Protein AF-A0AAW1K0X3-F1 (afdb_monomer_lite)

Structure (mmCIF, N/CA/C/O backbone):
data_AF-A0AAW1K0X3-F1
#
_entry.id   AF-A0AAW1K0X3-F1
#
loop_
_atom_site.group_PDB
_atom_site.id
_atom_site.type_symbol
_atom_site.label_atom_id
_atom_site.label_alt_id
_atom_site.label_comp_id
_atom_site.label_asym_id
_atom_site.label_entity_id
_atom_site.label_seq_id
_atom_site.pdbx_PDB_ins_code
_atom_site.Cartn_x
_atom_site.Cartn_y
_atom_site.Cartn_z
_atom_site.occupancy
_atom_site.B_iso_or_equiv
_atom_site.auth_seq_id
_atom_site.auth_comp_id
_atom_site.auth_asym_id
_atom_site.auth_atom_id
_atom_site.pdbx_PDB_model_num
ATOM 1 N N . MET A 1 1 ? 3.188 -10.071 -61.411 1.00 35.44 1 MET A N 1
ATOM 2 C CA . MET A 1 1 ? 4.404 -10.843 -61.762 1.00 35.44 1 MET A CA 1
ATOM 3 C C . MET A 1 1 ? 5.570 -9.869 -61.702 1.00 35.44 1 MET A C 1
ATOM 5 O O . MET A 1 1 ? 5.370 -8.761 -62.177 1.00 35.44 1 MET A O 1
ATOM 9 N N . PHE A 1 2 ? 6.711 -10.249 -61.110 1.00 28.58 2 PHE A N 1
ATOM 10 C CA . PHE A 1 2 ? 7.807 -9.347 -60.688 1.00 28.58 2 PHE A CA 1
ATOM 11 C C . PHE A 1 2 ? 7.388 -8.318 -59.604 1.00 28.58 2 PHE A C 1
ATOM 13 O O . PHE A 1 2 ? 6.292 -7.776 -59.648 1.00 28.58 2 PHE A O 1
ATOM 20 N N . GLY A 1 3 ? 8.184 -8.040 -58.568 1.00 28.22 3 GLY A N 1
ATOM 21 C CA . GLY A 1 3 ? 9.374 -8.759 -58.099 1.00 28.22 3 GLY A CA 1
ATOM 22 C C . GLY A 1 3 ? 9.701 -8.383 -56.647 1.00 28.22 3 GLY A C 1
ATOM 23 O O . GLY A 1 3 ? 9.795 -7.205 -56.322 1.00 28.22 3 GLY A O 1
ATOM 24 N N . LEU A 1 4 ? 9.865 -9.376 -55.764 1.00 31.38 4 LEU A N 1
ATOM 25 C CA . LEU A 1 4 ? 10.227 -9.140 -54.362 1.00 31.38 4 LEU A CA 1
ATOM 26 C C . LEU A 1 4 ? 11.707 -8.752 -54.247 1.00 31.38 4 LEU A C 1
ATOM 28 O O . LEU A 1 4 ? 12.590 -9.545 -54.583 1.00 31.38 4 LEU A O 1
ATOM 32 N N . SER A 1 5 ? 11.975 -7.552 -53.728 1.00 31.02 5 SER A N 1
ATOM 33 C CA . SER A 1 5 ? 13.331 -7.125 -53.381 1.00 31.02 5 SER A CA 1
ATOM 34 C C . SER A 1 5 ? 13.858 -7.968 -52.218 1.00 31.02 5 SER A C 1
ATOM 36 O O . SER A 1 5 ? 13.339 -7.903 -51.103 1.00 31.02 5 SER A O 1
ATOM 38 N N . LYS A 1 6 ? 14.887 -8.783 -52.473 1.00 33.25 6 LYS A N 1
ATOM 39 C CA . LYS A 1 6 ? 15.580 -9.542 -51.426 1.00 33.25 6 LYS A CA 1
ATOM 40 C C . LYS A 1 6 ? 16.454 -8.584 -50.618 1.00 33.25 6 LYS A C 1
ATOM 42 O O . LYS A 1 6 ? 17.531 -8.202 -51.077 1.00 33.25 6 LYS A O 1
ATOM 47 N N . SER A 1 7 ? 16.017 -8.228 -49.411 1.00 34.00 7 SER A N 1
ATOM 48 C CA . SER A 1 7 ? 16.880 -7.548 -48.444 1.00 34.00 7 SER A CA 1
ATOM 49 C C . SER A 1 7 ? 18.132 -8.395 -48.168 1.00 34.00 7 SER A C 1
ATOM 51 O O . SER A 1 7 ? 18.098 -9.630 -48.163 1.00 34.00 7 SER A O 1
ATOM 53 N N . ARG A 1 8 ? 19.283 -7.734 -48.006 1.00 32.19 8 ARG A N 1
ATOM 54 C CA . ARG A 1 8 ? 20.562 -8.424 -47.793 1.00 32.19 8 ARG A CA 1
ATOM 55 C C . ARG A 1 8 ? 20.577 -9.078 -46.412 1.00 32.19 8 ARG A C 1
ATOM 57 O O . ARG A 1 8 ? 20.601 -8.384 -45.402 1.00 32.19 8 ARG A O 1
ATOM 64 N N . PHE A 1 9 ? 20.647 -10.407 -46.386 1.00 33.25 9 PHE A N 1
ATOM 65 C CA . PHE A 1 9 ? 20.968 -11.166 -45.179 1.00 33.25 9 PHE A CA 1
ATOM 66 C C . PHE A 1 9 ? 22.309 -10.696 -44.601 1.00 33.25 9 PHE A C 1
ATOM 68 O O . PHE A 1 9 ? 23.348 -10.837 -45.252 1.00 33.25 9 PHE A O 1
ATOM 75 N N . LEU A 1 10 ? 22.301 -10.223 -43.354 1.00 38.09 10 LEU A N 1
ATOM 76 C CA . LEU A 1 10 ? 23.507 -10.088 -42.538 1.00 38.09 10 LEU A CA 1
ATOM 77 C C . LEU A 1 10 ? 23.978 -11.486 -42.113 1.00 38.09 10 LEU A C 1
ATOM 79 O O . LEU A 1 10 ? 23.708 -11.946 -41.008 1.00 38.09 10 LEU A O 1
ATOM 83 N N . LYS A 1 11 ? 24.670 -12.188 -43.019 1.00 35.84 11 LYS A N 1
ATOM 84 C CA . LYS A 1 11 ? 25.322 -13.469 -42.717 1.00 35.84 11 LYS A CA 1
ATOM 85 C C . LYS A 1 11 ? 26.529 -13.257 -41.799 1.00 35.84 11 LYS A C 1
ATOM 87 O O . LYS A 1 11 ? 27.657 -13.193 -42.269 1.00 35.84 11 LYS A O 1
ATOM 92 N N . ASN A 1 12 ? 26.269 -13.225 -40.498 1.00 35.03 12 ASN A N 1
ATOM 93 C CA . ASN A 1 12 ? 27.216 -13.584 -39.444 1.00 35.03 12 ASN A CA 1
ATOM 94 C C . ASN A 1 12 ? 26.464 -14.449 -38.422 1.00 35.03 12 ASN A C 1
ATOM 96 O O . ASN A 1 12 ? 26.115 -13.999 -37.334 1.00 35.03 12 ASN A O 1
ATOM 100 N N . ASN A 1 13 ? 26.165 -15.695 -38.810 1.00 36.53 13 ASN A N 1
ATOM 101 C CA . ASN A 1 13 ? 25.468 -16.666 -37.963 1.00 36.53 13 ASN A CA 1
ATOM 102 C C . ASN A 1 13 ? 26.389 -17.164 -36.838 1.00 36.53 13 ASN A C 1
ATOM 104 O O . ASN A 1 13 ? 26.886 -18.290 -36.889 1.00 36.53 13 ASN A O 1
ATOM 108 N N . ILE A 1 14 ? 26.586 -16.352 -35.801 1.00 37.97 14 ILE A N 1
ATOM 109 C CA . ILE A 1 14 ? 27.076 -16.849 -34.515 1.00 37.97 14 ILE A CA 1
ATOM 110 C C . ILE A 1 14 ? 25.867 -17.410 -33.756 1.00 37.97 14 ILE A C 1
ATOM 112 O O . ILE A 1 14 ? 25.343 -16.776 -32.845 1.00 37.97 14 ILE A O 1
ATOM 116 N N . ASN A 1 15 ? 25.407 -18.605 -34.148 1.00 37.38 15 ASN A N 1
ATOM 117 C CA . ASN A 1 15 ? 24.424 -19.369 -33.372 1.00 37.38 15 ASN A CA 1
ATOM 118 C C . ASN A 1 15 ? 25.097 -19.901 -32.094 1.00 37.38 15 ASN A C 1
ATOM 120 O O . ASN A 1 15 ? 25.396 -21.091 -31.965 1.00 37.38 15 ASN A O 1
ATOM 124 N N . ILE A 1 16 ? 25.343 -19.003 -31.138 1.00 51.12 16 ILE A N 1
ATOM 125 C CA . ILE A 1 16 ? 25.538 -19.390 -29.743 1.00 51.12 16 ILE A CA 1
ATOM 126 C C . ILE A 1 16 ? 24.223 -20.027 -29.303 1.00 51.12 16 ILE A C 1
ATOM 128 O O . ILE A 1 16 ? 23.151 -19.490 -29.567 1.00 51.12 16 ILE A O 1
ATOM 132 N N . ARG A 1 17 ? 24.307 -21.200 -28.675 1.00 59.56 17 ARG A N 1
ATOM 133 C CA . ARG A 1 17 ? 23.225 -22.199 -28.604 1.00 59.56 17 ARG A CA 1
ATOM 134 C C . ARG A 1 17 ? 21.927 -21.752 -27.898 1.00 59.56 17 ARG A C 1
ATOM 136 O O . ARG A 1 17 ? 20.993 -22.543 -27.873 1.00 59.56 17 ARG A O 1
ATOM 143 N N . TYR A 1 18 ? 21.891 -20.536 -27.341 1.00 72.94 18 TYR A N 1
ATOM 144 C CA . TYR A 1 18 ? 20.777 -19.954 -26.580 1.00 72.94 18 TYR A CA 1
ATOM 145 C C . TYR A 1 18 ? 20.591 -18.428 -26.789 1.00 72.94 18 TYR A C 1
ATOM 147 O O . TYR A 1 18 ? 20.010 -17.765 -25.926 1.00 72.94 18 TYR A O 1
ATOM 155 N N . LEU A 1 19 ? 21.131 -17.841 -27.868 1.00 84.69 19 LEU A N 1
ATOM 156 C CA . LEU A 1 19 ? 21.058 -16.396 -28.145 1.00 84.69 19 LEU A CA 1
ATOM 157 C C . LEU A 1 19 ? 20.680 -16.130 -29.610 1.00 84.69 19 LEU A C 1
ATOM 159 O O . LEU A 1 19 ? 21.453 -16.441 -30.516 1.00 84.69 19 LEU A O 1
ATOM 163 N N . SER A 1 20 ? 19.537 -15.474 -29.826 1.00 88.75 20 SER A N 1
ATOM 164 C CA . SER A 1 20 ? 19.063 -15.049 -31.153 1.00 88.75 20 SER A CA 1
ATOM 165 C C . SER A 1 20 ? 18.919 -13.526 -31.233 1.00 88.75 20 SER A C 1
ATOM 167 O O . SER A 1 20 ? 18.328 -12.900 -30.354 1.00 88.75 20 SER A O 1
ATOM 169 N N . LEU A 1 21 ? 19.446 -12.910 -32.297 1.00 91.25 21 LEU A N 1
ATOM 170 C CA . LEU A 1 21 ? 19.397 -11.459 -32.514 1.00 91.25 21 LEU A CA 1
ATOM 171 C C . LEU A 1 21 ? 18.326 -11.095 -33.549 1.00 91.25 21 LEU A C 1
ATOM 173 O O . LEU A 1 21 ? 18.363 -11.574 -34.683 1.00 91.25 21 LEU A O 1
ATOM 177 N N . TYR A 1 22 ? 17.406 -10.206 -33.175 1.00 92.00 22 TYR A N 1
ATOM 178 C CA . TYR A 1 22 ? 16.359 -9.672 -34.048 1.00 92.00 22 TYR A CA 1
ATOM 179 C C . TYR A 1 22 ? 16.573 -8.177 -34.296 1.00 92.00 22 TYR A C 1
ATOM 181 O O . TYR A 1 22 ? 17.595 -7.600 -33.924 1.00 92.00 22 TYR A O 1
ATOM 189 N N . GLU A 1 23 ? 15.610 -7.531 -34.950 1.00 90.75 23 GLU A N 1
ATOM 190 C CA . GLU A 1 23 ? 15.761 -6.149 -35.388 1.00 90.75 23 GLU A CA 1
ATOM 191 C C . GLU A 1 23 ? 15.894 -5.138 -34.229 1.00 90.75 23 GLU A C 1
ATOM 193 O O . GLU A 1 23 ? 16.796 -4.307 -34.252 1.00 90.75 23 GLU A O 1
ATOM 198 N N . ASN A 1 24 ? 15.024 -5.220 -33.215 1.00 90.50 24 ASN A N 1
ATOM 199 C CA . ASN A 1 24 ? 14.952 -4.252 -32.103 1.00 90.50 24 ASN A CA 1
ATOM 200 C C . ASN A 1 24 ? 15.025 -4.923 -30.709 1.00 90.50 24 ASN A C 1
ATOM 202 O O . ASN A 1 24 ? 14.713 -4.303 -29.686 1.00 90.50 24 ASN A O 1
ATOM 206 N N . TYR A 1 25 ? 15.372 -6.213 -30.665 1.00 93.25 25 TYR A N 1
ATOM 207 C CA . TYR A 1 25 ? 15.494 -7.027 -29.454 1.00 93.25 25 TYR A CA 1
ATOM 208 C C . TYR A 1 25 ? 16.384 -8.253 -29.698 1.00 93.25 25 TYR A C 1
ATOM 210 O O . TYR A 1 25 ? 16.570 -8.665 -30.842 1.00 93.25 25 TYR A O 1
ATOM 218 N N . LEU A 1 26 ? 16.870 -8.867 -28.620 1.00 92.44 26 LEU A N 1
ATOM 219 C CA . LEU A 1 26 ? 17.415 -10.228 -28.622 1.00 92.44 26 LEU A CA 1
ATOM 220 C C . LEU A 1 26 ? 16.504 -11.182 -27.845 1.00 92.44 26 LEU A C 1
ATOM 222 O O . LEU A 1 26 ? 15.765 -10.759 -26.952 1.00 92.44 26 LEU A O 1
ATOM 226 N N . GLU A 1 27 ? 16.569 -12.465 -28.178 1.00 90.12 27 GLU A N 1
ATOM 227 C CA . GLU A 1 27 ? 16.056 -13.559 -27.356 1.00 90.12 27 GLU A CA 1
ATOM 228 C C . GLU A 1 27 ? 17.228 -14.245 -26.649 1.00 90.12 27 GLU A C 1
ATOM 230 O O . GLU A 1 27 ? 18.183 -14.665 -27.302 1.00 90.12 27 GLU A O 1
ATOM 235 N N . LEU A 1 28 ? 17.138 -14.372 -25.322 1.00 85.62 28 LEU A N 1
ATOM 236 C CA . LEU A 1 28 ? 17.866 -15.400 -24.580 1.00 85.62 28 LEU A CA 1
ATOM 237 C C . LEU A 1 28 ? 16.939 -16.599 -24.420 1.00 85.62 28 LEU A C 1
ATOM 239 O O . LEU A 1 28 ? 15.927 -16.519 -23.712 1.00 85.62 28 LEU A O 1
ATOM 243 N N . ASP A 1 29 ? 17.294 -17.715 -25.038 1.00 72.50 29 ASP A N 1
ATOM 244 C CA . ASP A 1 29 ? 16.555 -18.958 -24.877 1.00 72.50 29 ASP A CA 1
ATOM 245 C C . ASP A 1 29 ? 16.660 -19.473 -23.439 1.00 72.50 29 ASP A C 1
ATOM 247 O O . ASP A 1 29 ? 17.569 -19.133 -22.665 1.00 72.50 29 ASP A O 1
ATOM 251 N N . LYS A 1 30 ? 15.696 -20.315 -23.075 1.00 61.16 30 LYS A N 1
ATOM 252 C CA . LYS A 1 30 ? 15.765 -21.162 -21.886 1.00 61.16 30 LYS A CA 1
ATOM 253 C C . LYS A 1 30 ? 16.156 -22.583 -22.294 1.00 61.16 30 LYS A C 1
ATOM 255 O O . LYS A 1 30 ? 16.124 -22.943 -23.466 1.00 61.16 30 LYS A O 1
ATOM 260 N N . VAL A 1 31 ? 16.496 -23.388 -21.289 1.00 56.66 31 VAL A N 1
ATOM 261 C CA . VAL A 1 31 ? 16.570 -24.851 -21.410 1.00 56.66 31 VAL A CA 1
ATOM 262 C C . VAL A 1 31 ? 15.254 -25.381 -22.007 1.00 56.66 31 VAL A C 1
ATOM 264 O O . VAL A 1 31 ? 14.202 -24.764 -21.818 1.00 56.66 31 VAL A O 1
ATOM 267 N N . GLU A 1 32 ? 15.335 -26.490 -22.747 1.00 49.41 32 GLU A N 1
ATOM 268 C CA . GLU A 1 32 ? 14.252 -27.053 -23.565 1.00 49.41 32 GLU A CA 1
ATOM 269 C C . GLU A 1 32 ? 12.874 -27.037 -22.875 1.00 49.41 32 GLU A C 1
ATOM 271 O O . GLU A 1 32 ? 12.722 -27.449 -21.725 1.00 49.41 32 GLU A O 1
ATOM 276 N N . GLY A 1 33 ? 11.853 -26.570 -23.603 1.00 50.44 33 GLY A N 1
ATOM 277 C CA . GLY A 1 33 ? 10.453 -26.574 -23.159 1.00 50.44 33 GLY A CA 1
ATOM 278 C C . GLY A 1 33 ? 9.927 -25.277 -22.526 1.00 50.44 33 GLY A C 1
ATOM 279 O O . GLY A 1 33 ? 8.746 -25.224 -22.189 1.00 50.44 33 GLY A O 1
ATOM 280 N N . ALA A 1 34 ? 10.736 -24.220 -22.386 1.00 57.75 34 ALA A N 1
ATOM 281 C CA . ALA A 1 34 ? 10.298 -22.941 -21.809 1.00 57.75 34 ALA A CA 1
ATOM 282 C C . ALA A 1 34 ? 10.391 -21.749 -22.785 1.00 57.75 34 ALA A C 1
ATOM 284 O O . ALA A 1 34 ? 11.267 -21.689 -23.643 1.00 57.75 34 ALA A O 1
ATOM 285 N N . ILE A 1 35 ? 9.489 -20.771 -22.623 1.00 61.22 35 ILE A N 1
ATOM 286 C CA . ILE A 1 35 ? 9.366 -19.590 -23.499 1.00 61.22 35 ILE A CA 1
ATOM 287 C C . ILE A 1 35 ? 10.663 -18.740 -23.468 1.00 61.22 35 ILE A C 1
ATOM 289 O O . ILE A 1 35 ? 11.098 -18.381 -22.364 1.00 61.22 35 ILE A O 1
ATOM 293 N N . PRO A 1 36 ? 11.249 -18.374 -24.632 1.00 69.31 36 PRO A N 1
ATOM 294 C CA . PRO A 1 36 ? 12.422 -17.499 -24.719 1.00 69.31 36 PRO A CA 1
ATOM 295 C C . PRO A 1 36 ? 12.206 -16.108 -24.111 1.00 69.31 36 PRO A C 1
ATOM 297 O O . PRO A 1 36 ? 11.115 -15.533 -24.163 1.00 69.31 36 PRO A O 1
ATOM 300 N N . GLY A 1 37 ? 13.267 -15.539 -23.541 1.00 82.44 37 GLY A N 1
ATOM 301 C CA . GLY A 1 37 ? 13.252 -14.207 -22.946 1.00 82.44 37 GLY A CA 1
ATOM 302 C C . GLY A 1 37 ? 13.590 -13.112 -23.957 1.00 8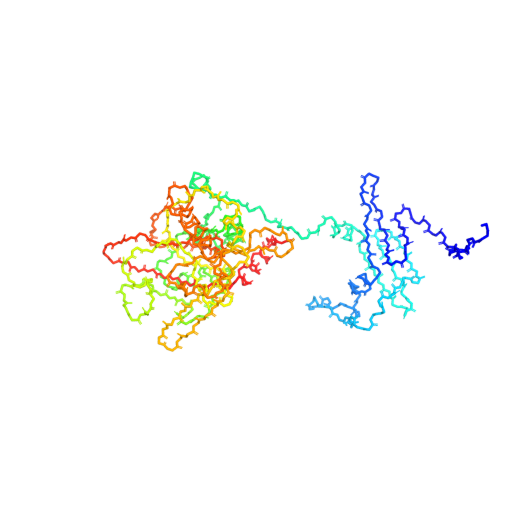2.44 37 GLY A C 1
ATOM 303 O O . GLY A 1 37 ? 14.736 -13.025 -24.381 1.00 82.44 37 GLY A O 1
ATOM 304 N N . LYS A 1 38 ? 12.621 -12.253 -24.302 1.00 88.75 38 LYS A N 1
ATOM 305 C CA . LYS A 1 38 ? 12.801 -11.094 -25.199 1.00 88.75 38 LYS A CA 1
ATOM 306 C C . LYS A 1 38 ? 13.296 -9.847 -24.466 1.00 88.75 38 LYS A C 1
ATOM 308 O O . LYS A 1 38 ? 12.584 -9.324 -23.613 1.00 88.75 38 LYS A O 1
ATOM 313 N N . PHE A 1 39 ? 14.450 -9.317 -24.866 1.00 91.25 39 PHE A N 1
ATOM 314 C CA . PHE A 1 39 ? 15.047 -8.101 -24.301 1.00 91.25 39 PHE A CA 1
ATOM 315 C C . PHE A 1 39 ? 15.277 -7.050 -25.388 1.00 91.25 39 PHE A C 1
ATOM 317 O O . PHE A 1 39 ? 16.049 -7.272 -26.321 1.00 91.25 39 PHE A O 1
ATOM 324 N N . HIS A 1 40 ? 14.636 -5.887 -25.263 1.00 93.75 40 HIS A N 1
ATOM 325 C CA . HIS A 1 40 ? 14.875 -4.760 -26.165 1.00 93.75 40 HIS A CA 1
ATOM 326 C C . HIS A 1 40 ? 16.298 -4.218 -26.017 1.00 93.75 40 HIS A C 1
ATOM 328 O O . HIS A 1 40 ? 16.788 -4.037 -24.901 1.00 93.75 40 HIS A O 1
ATOM 334 N N . TYR A 1 41 ? 16.940 -3.894 -27.141 1.00 96.38 41 TYR A N 1
ATOM 335 C CA . TYR A 1 41 ? 18.303 -3.355 -27.143 1.00 96.38 41 TYR A CA 1
ATOM 336 C C . TYR A 1 41 ? 18.408 -2.025 -26.388 1.00 96.38 41 TYR A C 1
ATOM 338 O O . TYR A 1 41 ? 19.320 -1.850 -25.584 1.00 96.38 41 TYR A O 1
ATOM 346 N N . PHE A 1 42 ? 17.432 -1.133 -26.572 1.00 95.56 42 PHE A N 1
ATOM 347 C CA . PHE A 1 42 ? 17.350 0.126 -25.834 1.00 95.56 42 PHE A CA 1
ATOM 348 C C . PHE A 1 42 ? 17.260 -0.101 -24.316 1.00 95.56 42 PHE A C 1
ATOM 350 O O . PHE A 1 42 ? 18.052 0.459 -23.564 1.00 95.56 42 PHE A O 1
ATOM 357 N N . TRP A 1 43 ? 16.366 -0.998 -23.872 1.00 94.25 43 TRP A N 1
ATOM 358 C CA . TRP A 1 43 ? 16.212 -1.352 -22.454 1.00 94.25 43 TRP A CA 1
ATOM 359 C C . TRP A 1 43 ? 17.512 -1.904 -21.858 1.00 94.25 43 TRP A C 1
ATOM 361 O O . TRP A 1 43 ? 17.906 -1.506 -20.766 1.00 94.25 43 TRP A O 1
ATOM 371 N N . LEU A 1 44 ? 18.222 -2.767 -22.595 1.00 95.00 44 LEU A N 1
ATOM 372 C CA . LEU A 1 44 ? 19.535 -3.265 -22.182 1.00 95.00 44 LEU A CA 1
ATOM 373 C C . LEU A 1 44 ? 20.547 -2.114 -22.044 1.00 95.00 44 LEU A C 1
ATOM 375 O O . LEU A 1 44 ? 21.181 -1.995 -20.992 1.00 95.00 44 LEU A O 1
ATOM 379 N N . ARG A 1 45 ? 20.700 -1.261 -23.070 1.00 95.88 45 ARG A N 1
ATOM 380 C CA . ARG A 1 45 ? 21.670 -0.145 -23.079 1.00 95.88 45 ARG A CA 1
ATOM 381 C C . ARG A 1 45 ? 21.432 0.855 -21.949 1.00 95.88 45 ARG A C 1
ATOM 383 O O . ARG A 1 45 ? 22.405 1.378 -21.400 1.00 95.88 45 ARG A O 1
ATOM 390 N N . ASP A 1 46 ? 20.168 1.108 -21.634 1.00 94.88 46 ASP A N 1
ATOM 391 C CA . ASP A 1 46 ? 19.725 1.911 -20.499 1.00 94.88 46 ASP A CA 1
ATOM 392 C C . ASP A 1 46 ? 20.091 1.220 -19.172 1.00 94.88 46 ASP A C 1
ATOM 394 O O . ASP A 1 46 ? 20.929 1.717 -18.418 1.00 94.88 46 ASP A O 1
ATOM 398 N N . HIS A 1 47 ? 19.600 -0.003 -18.942 1.00 93.62 47 HIS A N 1
ATOM 399 C CA . HIS A 1 47 ? 19.781 -0.758 -17.693 1.00 93.62 47 HIS A CA 1
ATOM 400 C C . HIS A 1 47 ? 21.206 -1.329 -17.476 1.00 93.62 47 HIS A C 1
ATOM 402 O O . HIS A 1 47 ? 21.406 -2.211 -16.631 1.00 93.62 47 HIS A O 1
ATOM 408 N N . CYS A 1 48 ? 22.209 -0.828 -18.206 1.00 94.69 48 CYS A N 1
ATOM 409 C CA . CYS A 1 48 ? 23.621 -1.184 -18.077 1.00 94.69 48 CYS A CA 1
ATOM 410 C C . CYS A 1 48 ? 24.160 -0.880 -16.666 1.00 94.69 48 CYS A C 1
ATOM 412 O O . CYS A 1 48 ? 24.076 0.246 -16.180 1.00 94.69 48 CYS A O 1
ATOM 414 N N . ARG A 1 49 ? 24.786 -1.874 -16.019 1.00 94.25 49 ARG A N 1
ATOM 415 C CA . ARG A 1 49 ? 25.331 -1.753 -14.650 1.00 94.25 49 ARG A CA 1
ATOM 416 C C . ARG A 1 49 ? 26.848 -1.551 -14.585 1.00 94.25 49 ARG A C 1
ATOM 418 O O . ARG A 1 49 ? 27.452 -1.771 -13.538 1.00 94.25 49 ARG A O 1
ATOM 425 N N . CYS A 1 50 ? 27.487 -1.118 -15.674 1.00 94.19 50 CYS A N 1
ATOM 426 C CA . CYS A 1 50 ? 28.898 -0.724 -15.623 1.00 94.19 50 CYS A CA 1
ATOM 427 C C . CYS A 1 50 ? 29.069 0.578 -14.799 1.00 94.19 50 CYS A C 1
ATOM 429 O O . CYS A 1 50 ? 28.135 1.382 -14.751 1.00 94.19 50 CYS A O 1
ATOM 431 N N . PRO A 1 51 ? 30.248 0.859 -14.204 1.00 94.12 51 PRO A N 1
ATOM 432 C CA . PRO A 1 51 ? 30.449 2.042 -13.351 1.00 94.12 51 PRO A CA 1
ATOM 433 C C . PRO A 1 51 ? 30.184 3.406 -14.018 1.00 94.12 51 PRO A C 1
ATOM 435 O O . PRO A 1 51 ? 30.014 4.404 -13.324 1.00 94.12 51 PRO A O 1
ATOM 438 N N . LYS A 1 52 ? 30.136 3.470 -15.359 1.00 93.50 52 LYS A N 1
ATOM 439 C CA . LYS A 1 52 ? 29.746 4.683 -16.100 1.00 93.50 52 LYS A CA 1
ATOM 440 C C . LYS A 1 52 ? 28.229 4.893 -16.165 1.00 93.50 52 LYS A C 1
ATOM 442 O O . LYS A 1 52 ? 27.797 6.034 -16.227 1.00 93.50 52 LYS A O 1
ATOM 447 N N . CYS A 1 53 ? 27.435 3.822 -16.167 1.00 94.50 53 CYS A N 1
ATOM 448 C CA . CYS A 1 53 ? 25.971 3.884 -16.266 1.00 94.50 53 CYS A CA 1
ATOM 449 C C . CYS A 1 53 ? 25.258 3.651 -14.930 1.00 94.50 53 CYS A C 1
ATOM 451 O O . CYS A 1 53 ? 24.080 3.980 -14.821 1.00 94.50 53 CYS A O 1
ATOM 453 N N . TYR A 1 54 ? 25.947 3.138 -13.908 1.00 95.38 54 TYR A N 1
ATOM 454 C CA . TYR A 1 54 ? 25.364 2.880 -12.594 1.00 95.38 54 TYR A CA 1
ATOM 455 C C . TYR A 1 54 ? 26.365 3.129 -11.461 1.00 95.38 54 TYR A C 1
ATOM 457 O O . TYR A 1 54 ? 27.465 2.569 -11.447 1.00 95.38 54 TYR A O 1
ATOM 465 N N . ASN A 1 55 ? 25.965 3.948 -10.490 1.00 93.50 55 ASN A N 1
ATOM 466 C CA . ASN A 1 55 ? 26.708 4.192 -9.264 1.00 93.50 55 ASN A CA 1
ATOM 467 C C . ASN A 1 55 ? 26.390 3.096 -8.238 1.00 93.50 55 ASN A C 1
ATOM 469 O O . ASN A 1 55 ? 25.361 3.135 -7.567 1.00 93.50 55 ASN A O 1
ATOM 473 N N . HIS A 1 56 ? 27.297 2.132 -8.081 1.00 92.75 56 HIS A N 1
ATOM 474 C CA . HIS A 1 56 ? 27.150 1.032 -7.118 1.00 92.75 56 HIS A CA 1
ATOM 475 C C . HIS A 1 56 ? 27.210 1.473 -5.644 1.00 92.75 56 HIS A C 1
ATOM 477 O O . HIS A 1 56 ? 26.770 0.721 -4.782 1.00 92.75 56 HIS A O 1
ATOM 483 N N . ALA A 1 57 ? 27.712 2.677 -5.337 1.00 92.62 57 ALA A N 1
ATOM 484 C CA . ALA A 1 57 ? 27.737 3.199 -3.967 1.00 92.62 57 ALA A CA 1
ATOM 485 C C . ALA A 1 57 ? 26.399 3.837 -3.551 1.00 92.62 57 ALA A C 1
ATOM 487 O O . ALA A 1 57 ? 26.002 3.717 -2.395 1.00 92.62 57 ALA A O 1
ATOM 488 N N . THR A 1 58 ? 25.682 4.484 -4.479 1.00 92.00 58 THR A N 1
ATOM 489 C CA . THR A 1 58 ? 24.361 5.097 -4.211 1.00 92.00 58 THR A CA 1
ATOM 490 C C . THR A 1 58 ? 23.179 4.290 -4.755 1.00 92.00 58 THR A C 1
ATOM 492 O O . THR A 1 58 ? 22.033 4.614 -4.461 1.00 92.00 58 THR A O 1
ATOM 495 N N . ASN A 1 59 ? 23.445 3.230 -5.523 1.00 91.50 59 ASN A N 1
ATOM 496 C CA . ASN A 1 59 ? 22.466 2.414 -6.248 1.00 91.50 59 ASN A CA 1
ATOM 497 C C . ASN A 1 59 ? 21.614 3.191 -7.276 1.00 91.50 59 ASN A C 1
ATOM 499 O O . ASN A 1 59 ? 20.453 2.866 -7.521 1.00 91.50 59 ASN A O 1
ATOM 503 N N . GLN A 1 60 ? 22.205 4.210 -7.907 1.00 92.56 60 GLN A N 1
ATOM 504 C CA . GLN A 1 60 ? 21.534 5.103 -8.861 1.00 92.56 60 GLN A CA 1
ATOM 505 C C . GLN A 1 60 ? 22.063 4.941 -10.290 1.00 92.56 60 GLN A C 1
ATOM 507 O O . GLN A 1 60 ? 23.216 4.570 -10.510 1.00 92.56 60 GLN A O 1
ATOM 512 N N . ILE A 1 61 ? 21.212 5.233 -11.275 1.00 92.88 61 ILE A N 1
ATOM 513 C CA . ILE A 1 61 ? 21.585 5.275 -12.694 1.00 92.88 61 ILE A CA 1
ATOM 514 C C . ILE A 1 61 ? 22.326 6.593 -12.978 1.00 92.88 61 ILE A C 1
ATOM 516 O O . ILE A 1 61 ? 21.882 7.658 -12.562 1.00 92.88 61 ILE A O 1
ATOM 520 N N . ASN A 1 62 ? 23.451 6.492 -13.690 1.00 92.31 62 ASN A N 1
ATOM 521 C CA . ASN A 1 62 ? 24.315 7.602 -14.116 1.00 92.31 62 ASN A CA 1
ATOM 522 C C . ASN A 1 62 ? 24.213 7.889 -15.628 1.00 92.31 62 ASN A C 1
ATOM 524 O O . ASN A 1 62 ? 24.953 8.727 -16.142 1.00 92.31 62 ASN A O 1
ATOM 528 N N . ASN A 1 63 ? 23.399 7.131 -16.372 1.00 88.00 63 ASN A N 1
ATOM 529 C CA . ASN A 1 63 ? 23.236 7.357 -17.805 1.00 88.00 63 ASN A CA 1
ATOM 530 C C . ASN A 1 63 ? 22.443 8.653 -18.076 1.00 88.00 63 ASN A C 1
ATOM 532 O O . ASN A 1 63 ? 21.690 9.124 -17.227 1.00 88.00 63 ASN A O 1
ATOM 536 N N . ASP A 1 64 ? 22.616 9.212 -19.272 1.00 88.50 64 ASP A N 1
ATOM 537 C CA . ASP A 1 64 ? 21.622 10.102 -19.861 1.00 88.50 64 ASP A CA 1
ATOM 538 C C . ASP A 1 64 ? 20.776 9.260 -20.821 1.00 88.50 64 ASP A C 1
ATOM 540 O O . ASP A 1 64 ? 21.283 8.749 -21.825 1.00 88.50 64 ASP A O 1
ATOM 544 N N . LEU A 1 65 ? 19.499 9.091 -20.483 1.00 91.50 65 LEU A N 1
ATOM 545 C CA . LEU A 1 65 ? 18.535 8.324 -21.265 1.00 91.50 65 LEU A CA 1
ATOM 546 C C . LEU A 1 65 ? 18.230 8.983 -22.621 1.00 91.50 65 LEU A C 1
ATOM 548 O O . LEU A 1 65 ? 17.980 8.276 -23.596 1.00 91.50 65 LEU A O 1
ATOM 552 N N . ALA A 1 66 ? 18.283 10.318 -22.703 1.00 93.00 66 ALA A N 1
ATOM 553 C CA . ALA A 1 66 ? 18.031 11.068 -23.934 1.00 93.00 66 ALA A CA 1
ATOM 554 C C . ALA A 1 66 ? 19.221 11.018 -24.910 1.00 93.00 66 ALA A C 1
ATOM 556 O O . ALA A 1 66 ? 19.039 11.183 -26.115 1.00 93.00 66 ALA A O 1
ATOM 557 N N . ALA A 1 67 ? 20.428 10.732 -24.411 1.00 91.88 67 ALA A N 1
ATOM 558 C CA . ALA A 1 67 ? 21.623 10.520 -25.228 1.00 91.88 67 ALA A CA 1
ATOM 559 C C . ALA A 1 67 ? 21.709 9.113 -25.862 1.00 91.88 67 ALA A C 1
ATOM 561 O O . ALA A 1 67 ? 22.637 8.843 -26.629 1.00 91.88 67 ALA A O 1
ATOM 562 N N . ILE A 1 68 ? 20.779 8.198 -25.555 1.00 94.25 68 ILE A N 1
ATOM 563 C CA . ILE A 1 68 ? 20.725 6.860 -26.160 1.00 94.25 68 ILE A CA 1
ATOM 564 C C . ILE A 1 68 ? 19.855 6.916 -27.434 1.00 94.25 68 ILE A C 1
ATOM 566 O O . ILE A 1 68 ? 18.690 7.301 -27.350 1.00 94.25 68 ILE A O 1
ATOM 570 N N . PRO A 1 69 ? 20.353 6.494 -28.615 1.00 94.50 69 PRO A N 1
ATOM 571 C CA . PRO A 1 69 ? 19.523 6.392 -29.816 1.00 94.50 69 PRO A CA 1
ATOM 572 C C . PRO A 1 69 ? 18.415 5.341 -29.655 1.00 94.50 69 PRO A C 1
ATOM 574 O O . PRO A 1 69 ? 18.688 4.208 -29.257 1.00 94.50 69 PRO A O 1
ATOM 577 N N . LEU A 1 70 ? 17.169 5.687 -29.998 1.00 94.25 70 LEU A N 1
ATOM 578 C CA . LEU A 1 70 ? 16.012 4.778 -29.898 1.00 94.25 70 LEU A CA 1
ATOM 579 C C . LEU A 1 70 ? 16.154 3.516 -30.770 1.00 94.25 70 LEU A C 1
ATOM 581 O O . LEU A 1 70 ? 15.596 2.470 -30.445 1.00 94.25 70 LEU A O 1
ATOM 585 N N . ASP A 1 71 ? 16.918 3.609 -31.857 1.00 94.88 71 ASP A N 1
ATOM 586 C CA . ASP A 1 71 ? 17.227 2.537 -32.802 1.00 94.88 71 ASP A CA 1
ATOM 587 C C . ASP A 1 71 ? 18.523 1.773 -32.465 1.00 94.88 71 ASP A C 1
ATOM 589 O O . ASP A 1 71 ? 18.980 0.966 -33.279 1.00 94.88 71 ASP A O 1
ATOM 593 N N . ILE A 1 72 ? 19.125 1.999 -31.285 1.00 96.06 72 ILE A N 1
ATOM 594 C CA . ILE A 1 72 ? 20.414 1.395 -30.926 1.00 96.06 72 ILE A CA 1
ATOM 595 C C . ILE A 1 72 ? 20.376 -0.137 -31.024 1.00 96.06 72 ILE A C 1
ATOM 597 O O . ILE A 1 72 ? 19.532 -0.819 -30.442 1.00 96.06 72 ILE A O 1
ATOM 601 N N . ARG A 1 73 ? 21.352 -0.688 -31.750 1.00 96.81 73 ARG A N 1
ATOM 602 C CA . ARG A 1 73 ? 21.555 -2.127 -31.957 1.00 96.81 73 ARG A CA 1
ATOM 603 C C . ARG A 1 73 ? 22.958 -2.524 -31.487 1.00 96.81 73 ARG A C 1
ATOM 605 O O . ARG A 1 73 ? 23.877 -1.703 -31.563 1.00 96.81 73 ARG A O 1
ATOM 612 N N . PRO A 1 74 ? 23.159 -3.757 -30.995 1.00 96.94 74 PRO A N 1
ATOM 613 C CA . PRO A 1 74 ? 24.479 -4.238 -30.615 1.00 96.94 74 PRO A CA 1
ATOM 614 C C . PRO A 1 74 ? 25.394 -4.308 -31.844 1.00 96.94 74 PRO A C 1
ATOM 616 O O . PRO A 1 74 ? 24.998 -4.795 -32.902 1.00 96.94 74 PRO A O 1
ATOM 619 N N . LYS A 1 75 ? 26.641 -3.858 -31.693 1.00 96.19 75 LYS A N 1
ATOM 620 C CA . LYS A 1 75 ? 27.704 -4.050 -32.691 1.00 96.19 75 LYS A CA 1
ATOM 621 C C . LYS A 1 75 ? 28.273 -5.469 -32.613 1.00 96.19 75 LYS A C 1
ATOM 623 O O . LYS A 1 75 ? 28.559 -6.067 -33.643 1.00 96.19 75 LYS A O 1
ATOM 628 N N . TYR A 1 76 ? 28.389 -5.994 -31.392 1.00 94.81 76 TYR A N 1
ATOM 629 C CA . TYR A 1 76 ? 28.676 -7.397 -31.084 1.00 94.81 76 TYR A CA 1
ATOM 630 C C . TYR A 1 76 ? 27.858 -7.823 -29.859 1.00 94.81 76 TYR A C 1
ATOM 632 O O . TYR A 1 76 ? 27.633 -7.007 -28.961 1.00 94.81 76 TYR A O 1
ATOM 640 N N . CYS A 1 77 ? 27.418 -9.079 -29.815 1.00 93.69 77 CYS A N 1
ATOM 641 C CA . CYS A 1 77 ? 26.638 -9.635 -28.712 1.00 93.69 77 CYS A CA 1
ATOM 642 C C . CYS A 1 77 ? 26.905 -11.141 -28.581 1.00 93.69 77 CYS A C 1
ATOM 644 O O . CYS A 1 77 ? 26.869 -11.844 -29.589 1.00 93.69 77 CYS A O 1
ATOM 646 N N . GLU A 1 78 ? 27.180 -11.623 -27.367 1.00 91.69 78 GLU A N 1
ATOM 647 C CA . GLU A 1 78 ? 27.501 -13.031 -27.099 1.00 91.69 78 GLU A CA 1
ATOM 648 C C . GLU A 1 78 ? 27.095 -13.473 -25.680 1.00 91.69 78 GLU A C 1
ATOM 650 O O . GLU A 1 78 ? 27.210 -12.697 -24.733 1.00 91.69 78 GLU A O 1
ATOM 655 N N . GLU A 1 79 ? 26.642 -14.723 -25.502 1.00 87.69 79 GLU A N 1
ATOM 656 C CA . GLU A 1 79 ? 26.516 -15.353 -24.176 1.00 87.69 79 GLU A CA 1
ATOM 657 C C . GLU A 1 79 ? 27.726 -16.270 -23.937 1.00 87.69 79 GLU A C 1
ATOM 659 O O . GLU A 1 79 ? 27.900 -17.271 -24.632 1.00 87.69 79 GLU A O 1
ATOM 664 N N . ILE A 1 80 ? 28.551 -15.949 -22.937 1.00 86.31 80 ILE A N 1
ATOM 665 C CA . ILE A 1 80 ? 29.705 -16.762 -22.523 1.00 86.31 80 ILE A CA 1
ATOM 666 C C . ILE A 1 80 ? 29.599 -17.023 -21.021 1.00 86.31 80 ILE A C 1
ATOM 668 O O . ILE A 1 80 ? 29.465 -16.095 -20.228 1.00 86.31 80 ILE A O 1
ATOM 672 N N . GLY A 1 81 ? 29.640 -18.296 -20.613 1.00 83.00 81 GLY A N 1
ATOM 673 C CA . GLY A 1 81 ? 29.632 -18.685 -19.195 1.00 83.00 81 GLY A CA 1
ATOM 674 C C . GLY A 1 81 ? 28.401 -18.217 -18.401 1.00 83.00 81 GLY A C 1
ATOM 675 O O . GLY A 1 81 ? 28.512 -17.982 -17.202 1.00 83.00 81 GLY A O 1
ATOM 676 N N . GLY A 1 82 ? 27.251 -18.029 -19.061 1.00 85.50 82 GLY A N 1
ATOM 677 C CA . GLY A 1 82 ? 26.038 -17.471 -18.447 1.00 85.50 82 GLY A CA 1
ATOM 678 C C . GLY A 1 82 ? 26.035 -15.943 -18.299 1.00 85.50 82 GLY A C 1
ATOM 679 O O . GLY A 1 82 ? 25.151 -15.400 -17.636 1.00 85.50 82 GLY A O 1
ATOM 680 N N . ARG A 1 83 ? 26.999 -15.235 -18.905 1.00 90.56 83 ARG A N 1
ATOM 681 C CA . ARG A 1 83 ? 27.027 -13.767 -18.995 1.00 90.56 83 ARG A CA 1
ATOM 682 C C . ARG A 1 83 ? 26.740 -13.319 -20.421 1.00 90.56 83 ARG A C 1
ATOM 684 O O . ARG A 1 83 ? 27.444 -13.709 -21.353 1.00 90.56 83 ARG A O 1
ATOM 691 N N . LEU A 1 84 ? 25.727 -12.471 -20.574 1.00 92.81 84 LEU A N 1
ATOM 692 C CA . LEU A 1 84 ? 25.438 -11.769 -21.819 1.00 92.81 84 LEU A CA 1
ATOM 693 C C . LEU A 1 84 ? 26.367 -10.556 -21.922 1.00 92.81 84 LEU A C 1
ATOM 695 O O . LEU A 1 84 ? 26.265 -9.624 -21.126 1.00 92.81 84 LEU A O 1
ATOM 699 N N . ASN A 1 85 ? 27.252 -10.574 -22.910 1.00 95.31 85 ASN A N 1
ATOM 700 C CA . ASN A 1 85 ? 28.192 -9.509 -23.224 1.00 95.31 85 ASN A CA 1
ATOM 701 C C . ASN A 1 85 ? 27.701 -8.748 -24.456 1.00 95.31 85 ASN A C 1
ATOM 703 O O . ASN A 1 85 ? 27.355 -9.352 -25.473 1.00 95.31 85 ASN A O 1
ATOM 707 N N . ILE A 1 86 ? 27.676 -7.417 -24.380 1.00 97.06 86 ILE A N 1
ATOM 708 C CA . ILE A 1 86 ? 27.257 -6.544 -25.480 1.00 97.06 86 ILE A CA 1
ATOM 709 C C . ILE A 1 86 ? 28.294 -5.444 -25.690 1.00 97.06 86 ILE A C 1
ATOM 711 O O . ILE A 1 86 ? 28.664 -4.741 -24.751 1.00 97.06 86 ILE A O 1
ATOM 715 N N . THR A 1 87 ? 28.732 -5.265 -26.936 1.00 97.75 87 THR A N 1
ATOM 716 C CA . THR A 1 87 ? 29.467 -4.073 -27.381 1.00 97.75 87 THR A CA 1
ATOM 717 C C . THR A 1 87 ? 28.565 -3.247 -28.289 1.00 97.75 87 THR A C 1
ATOM 719 O O . THR A 1 87 ? 28.019 -3.760 -29.266 1.00 97.75 87 THR A O 1
ATOM 722 N N . TRP A 1 88 ? 28.422 -1.965 -27.979 1.00 97.25 88 TRP A N 1
ATOM 723 C CA . TRP A 1 88 ? 27.535 -1.021 -28.657 1.00 97.25 88 TRP A CA 1
ATOM 724 C C . TRP A 1 88 ? 28.271 -0.215 -29.754 1.00 97.25 88 TRP A C 1
ATOM 726 O O . TRP A 1 88 ? 29.502 -0.295 -29.855 1.00 97.25 88 TRP A O 1
ATOM 736 N N . PRO A 1 89 ? 27.563 0.542 -30.620 1.00 96.31 89 PRO A N 1
ATOM 737 C CA . PRO A 1 89 ? 28.184 1.274 -31.731 1.00 96.31 89 PRO A CA 1
ATOM 738 C C . PRO A 1 89 ? 29.158 2.376 -31.285 1.00 96.31 89 PRO A C 1
ATOM 740 O O . PRO A 1 89 ? 30.179 2.580 -31.938 1.00 96.31 89 PRO A O 1
ATOM 743 N N . ASP A 1 90 ? 28.875 3.006 -30.141 1.00 93.38 90 ASP A N 1
ATOM 744 C CA . ASP A 1 90 ? 29.708 3.987 -29.422 1.00 93.38 90 ASP A CA 1
ATOM 745 C C . ASP A 1 90 ? 30.964 3.369 -28.761 1.00 93.38 90 ASP A C 1
ATOM 747 O O . ASP A 1 90 ? 31.757 4.072 -28.136 1.00 93.38 90 ASP A O 1
ATOM 751 N N . GLY A 1 91 ? 31.154 2.049 -28.872 1.00 95.12 91 GLY A N 1
ATOM 752 C CA . GLY A 1 91 ? 32.224 1.310 -28.200 1.00 95.12 91 GLY A CA 1
ATOM 753 C C . GLY A 1 91 ? 31.966 1.044 -26.713 1.00 95.12 91 GLY A C 1
ATOM 754 O O . GLY A 1 91 ? 32.824 0.455 -26.050 1.00 95.12 91 GLY A O 1
ATOM 755 N N . HIS A 1 92 ? 30.802 1.431 -26.177 1.00 96.44 92 HIS A N 1
ATOM 756 C CA . HIS A 1 92 ? 30.395 1.080 -24.820 1.00 96.44 92 HIS A CA 1
ATOM 757 C C . HIS A 1 92 ? 30.268 -0.443 -24.688 1.00 96.44 92 HIS A C 1
ATOM 759 O O . HIS A 1 92 ? 29.864 -1.132 -25.628 1.00 96.44 92 HIS A O 1
ATOM 765 N N . LYS A 1 93 ? 30.582 -0.971 -23.502 1.00 97.00 93 LYS A N 1
ATOM 766 C CA . LYS A 1 93 ? 30.424 -2.391 -23.177 1.00 97.00 93 LYS A CA 1
ATOM 767 C C . LYS A 1 93 ? 29.488 -2.572 -21.993 1.00 97.00 93 LYS A C 1
ATOM 769 O O . LYS A 1 93 ? 29.628 -1.884 -20.984 1.00 97.00 93 LYS A O 1
ATOM 774 N N . SER A 1 94 ? 28.565 -3.513 -22.129 1.00 97.06 94 SER A N 1
ATOM 775 C CA . SER A 1 94 ? 27.603 -3.890 -21.098 1.00 97.06 94 SER A CA 1
ATOM 776 C C . SER A 1 94 ? 27.661 -5.393 -20.868 1.00 97.06 94 SER A C 1
ATOM 778 O O . SER A 1 94 ? 27.783 -6.164 -21.818 1.00 97.06 94 SER A O 1
ATOM 780 N N . GLU A 1 95 ? 27.560 -5.798 -19.608 1.00 95.75 95 GLU A N 1
ATOM 781 C CA . GLU A 1 95 ? 27.562 -7.194 -19.181 1.00 95.75 95 GLU A CA 1
ATOM 782 C C . GLU A 1 95 ? 26.357 -7.428 -18.264 1.00 95.75 95 GLU A C 1
ATOM 784 O O . GLU A 1 95 ? 26.034 -6.573 -17.432 1.00 95.75 95 GLU A O 1
ATOM 789 N N . TYR A 1 96 ? 25.693 -8.572 -18.419 1.00 93.81 96 TYR A N 1
ATOM 790 C CA . TYR A 1 96 ? 24.531 -8.963 -17.623 1.00 93.81 96 TYR A CA 1
ATOM 791 C C . TYR A 1 96 ? 24.628 -10.443 -17.254 1.00 93.81 96 TYR A C 1
ATOM 793 O O . TYR A 1 96 ? 24.987 -11.275 -18.087 1.00 93.81 96 TYR A O 1
ATOM 801 N N . ASP A 1 97 ? 24.228 -10.792 -16.033 1.00 90.75 97 ASP A N 1
ATOM 802 C CA . ASP A 1 97 ? 23.944 -12.182 -15.677 1.00 90.75 97 ASP A CA 1
ATOM 803 C C . ASP A 1 97 ? 22.694 -12.647 -16.449 1.00 90.75 97 ASP A C 1
ATOM 805 O O . ASP A 1 97 ? 21.604 -12.078 -16.314 1.00 90.75 97 ASP A O 1
ATOM 809 N N . ALA A 1 98 ? 22.850 -13.665 -17.296 1.00 86.25 98 ALA A N 1
ATOM 810 C CA . ALA A 1 98 ? 21.778 -14.131 -18.167 1.00 86.25 98 ALA A CA 1
ATOM 811 C C . ALA A 1 98 ? 20.669 -14.865 -17.389 1.00 86.25 98 ALA A C 1
ATOM 813 O O . ALA A 1 98 ? 19.525 -14.903 -17.842 1.00 86.25 98 ALA A O 1
ATOM 814 N N . ASN A 1 99 ? 20.952 -15.393 -16.194 1.00 81.88 99 ASN A N 1
ATOM 815 C CA . ASN A 1 99 ? 19.950 -16.003 -15.319 1.00 81.88 99 ASN A CA 1
ATOM 816 C C . ASN A 1 99 ? 19.133 -14.938 -14.575 1.00 81.88 99 ASN A C 1
ATOM 818 O O . ASN A 1 99 ? 17.918 -15.089 -14.447 1.00 81.88 99 ASN A O 1
ATOM 822 N N . LEU A 1 100 ? 19.756 -13.827 -14.165 1.00 83.88 100 LEU A N 1
ATOM 823 C CA . LEU A 1 100 ? 19.054 -12.644 -13.659 1.00 83.88 100 LEU A CA 1
ATOM 824 C C . LEU A 1 100 ? 18.118 -12.069 -14.729 1.00 83.88 100 LEU A C 1
ATOM 826 O O . LEU A 1 100 ? 16.942 -11.838 -14.448 1.00 83.88 100 LEU A O 1
ATOM 830 N N . LEU A 1 101 ? 18.598 -11.917 -15.967 1.00 86.00 101 LEU A N 1
ATOM 831 C CA . LEU A 1 101 ? 17.764 -11.516 -17.105 1.00 86.00 101 LEU A CA 1
ATOM 832 C C . LEU A 1 101 ? 16.591 -12.495 -17.320 1.00 86.00 101 LEU A C 1
ATOM 834 O O . LEU A 1 101 ? 15.429 -12.076 -17.335 1.00 86.00 101 LEU A O 1
ATOM 838 N N . ARG A 1 102 ? 16.860 -13.808 -17.409 1.00 79.31 102 ARG A N 1
ATOM 839 C CA . ARG A 1 102 ? 15.827 -14.860 -17.540 1.00 79.31 102 ARG A CA 1
ATOM 840 C C . ARG A 1 102 ? 14.822 -14.858 -16.372 1.00 79.31 102 ARG A C 1
ATOM 842 O O . ARG A 1 102 ? 13.652 -15.180 -16.604 1.00 79.31 102 ARG A O 1
ATOM 849 N N . LYS A 1 103 ? 15.238 -14.478 -15.152 1.00 77.62 103 LYS A N 1
ATOM 850 C CA . LYS A 1 103 ? 14.359 -14.296 -13.981 1.00 77.62 103 LYS A CA 1
ATOM 851 C C . LYS A 1 103 ? 13.433 -13.095 -14.169 1.00 77.62 103 LYS A C 1
ATOM 853 O O . LYS A 1 103 ? 12.222 -13.282 -14.067 1.00 77.62 103 LYS A O 1
ATOM 858 N N . LEU A 1 104 ? 13.978 -11.919 -14.502 1.00 78.06 104 LEU A N 1
ATOM 859 C CA . LEU A 1 104 ? 13.225 -10.663 -14.648 1.00 78.06 104 LEU A CA 1
ATOM 860 C C . LEU A 1 104 ? 12.027 -10.792 -15.603 1.00 78.06 104 LEU A C 1
ATOM 862 O O . LEU A 1 104 ? 10.947 -10.300 -15.291 1.00 78.06 104 LEU A O 1
ATOM 866 N N . ILE A 1 105 ? 12.166 -11.521 -16.716 1.00 71.94 105 ILE A N 1
ATOM 867 C CA . ILE A 1 105 ? 11.043 -11.757 -17.645 1.00 71.94 105 ILE A CA 1
ATOM 868 C C . ILE A 1 105 ? 9.966 -12.681 -17.058 1.00 71.94 105 ILE A C 1
ATOM 870 O O . ILE A 1 105 ? 8.777 -12.458 -17.290 1.00 71.94 105 ILE A O 1
ATOM 874 N N . SER A 1 106 ? 10.342 -13.705 -16.284 1.00 62.91 106 SER A N 1
ATOM 875 C CA . SER A 1 106 ? 9.354 -14.539 -15.578 1.00 62.91 106 SER A CA 1
ATOM 876 C C . SER A 1 106 ? 8.677 -13.816 -14.409 1.00 62.91 106 SER A C 1
ATOM 878 O O . SER A 1 106 ? 7.537 -14.136 -14.072 1.00 62.91 106 SER A O 1
ATOM 880 N N . THR A 1 107 ? 9.341 -12.818 -13.822 1.00 60.75 107 THR A N 1
ATOM 881 C CA . THR A 1 107 ? 8.817 -11.976 -12.743 1.00 60.75 107 THR A CA 1
ATOM 882 C C . THR A 1 107 ? 8.380 -10.609 -13.274 1.00 60.75 107 THR A C 1
ATOM 884 O O . THR A 1 107 ? 8.979 -9.583 -12.953 1.00 60.75 107 THR A O 1
ATOM 887 N N . ARG A 1 108 ? 7.265 -10.576 -14.022 1.00 64.00 108 ARG A N 1
ATOM 888 C CA . ARG A 1 108 ? 6.401 -9.377 -13.989 1.00 64.00 108 ARG A CA 1
ATOM 889 C C . ARG A 1 108 ? 6.092 -9.061 -12.520 1.00 64.00 108 ARG A C 1
ATOM 891 O O . ARG A 1 108 ? 5.927 -10.007 -11.750 1.00 64.00 108 ARG A O 1
ATOM 898 N N . MET A 1 109 ? 5.985 -7.778 -12.157 1.00 65.50 109 M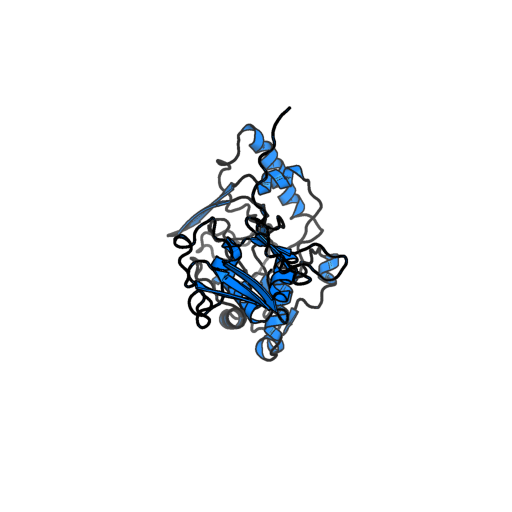ET A N 1
ATOM 899 C CA . MET A 1 109 ? 5.619 -7.373 -10.792 1.00 65.50 109 MET A CA 1
ATOM 900 C C . MET A 1 109 ? 4.391 -8.156 -10.314 1.00 65.50 109 MET A C 1
ATOM 902 O O . MET A 1 109 ? 3.365 -8.183 -10.994 1.00 65.50 109 MET A O 1
ATOM 906 N N . LYS A 1 110 ? 4.539 -8.802 -9.160 1.00 66.25 110 LYS A N 1
ATOM 907 C CA . LYS A 1 110 ? 3.542 -9.594 -8.433 1.00 66.25 110 LYS A CA 1
ATOM 908 C C . LYS A 1 110 ? 3.849 -9.427 -6.944 1.00 66.25 110 LYS A C 1
ATOM 910 O O . LYS A 1 110 ? 5.026 -9.272 -6.631 1.00 66.25 110 LYS A O 1
ATOM 915 N N . PRO A 1 111 ? 2.875 -9.505 -6.029 1.00 67.06 111 PRO A N 1
ATOM 916 C CA . PRO A 1 111 ? 3.179 -9.537 -4.603 1.00 67.06 111 PRO A CA 1
ATOM 917 C C . PRO A 1 111 ? 4.111 -10.712 -4.275 1.00 67.06 111 PRO A C 1
ATOM 919 O O . PRO A 1 111 ? 3.855 -11.839 -4.703 1.00 67.06 111 PRO A O 1
ATOM 922 N N . GLN A 1 112 ? 5.176 -10.466 -3.506 1.00 70.06 112 GLN A N 1
ATOM 923 C CA . GLN A 1 112 ? 6.019 -11.546 -2.962 1.00 70.06 112 GLN A CA 1
ATOM 924 C C . GLN A 1 112 ? 5.576 -12.013 -1.565 1.00 70.06 112 GLN A C 1
ATOM 926 O O . GLN A 1 112 ? 6.078 -13.021 -1.069 1.00 70.06 112 GLN A O 1
ATOM 931 N N . ASN A 1 113 ? 4.596 -11.338 -0.953 1.00 72.56 113 ASN A N 1
ATOM 932 C CA . ASN A 1 113 ? 3.945 -11.788 0.278 1.00 72.56 113 ASN A CA 1
ATOM 933 C C . ASN A 1 113 ? 2.604 -12.461 -0.023 1.00 72.56 113 ASN A C 1
ATOM 935 O O . ASN A 1 113 ? 1.820 -11.978 -0.837 1.00 72.56 113 ASN A O 1
ATOM 939 N N . GLU A 1 114 ? 2.311 -13.532 0.710 1.00 78.75 114 GLU A N 1
ATOM 940 C CA . GLU A 1 114 ? 0.969 -14.105 0.795 1.00 78.75 114 GLU A CA 1
ATOM 941 C C . GLU A 1 114 ? 0.034 -13.108 1.502 1.00 78.75 114 GLU A C 1
ATOM 943 O O . GLU A 1 114 ? 0.133 -12.912 2.712 1.00 78.75 114 GLU A O 1
ATOM 948 N N . VAL A 1 115 ? -0.889 -12.489 0.764 1.00 81.69 115 VAL A N 1
ATOM 949 C CA . VAL A 1 115 ? -1.986 -11.710 1.355 1.00 81.69 115 VAL A CA 1
ATOM 950 C C . VAL A 1 115 ? -3.094 -12.673 1.769 1.00 81.69 115 VAL A C 1
ATOM 952 O O . VAL A 1 115 ? -3.801 -13.232 0.931 1.00 81.69 115 VAL A O 1
ATOM 955 N N . VAL A 1 116 ? -3.274 -12.861 3.076 1.00 82.25 116 VAL A N 1
ATOM 956 C CA . VAL A 1 116 ? -4.372 -13.670 3.612 1.00 82.25 116 VAL A CA 1
ATOM 957 C C . VAL A 1 116 ? -5.568 -12.768 3.873 1.00 82.25 116 VAL A C 1
ATOM 959 O O . VAL A 1 116 ? -5.591 -12.038 4.862 1.00 82.25 116 VAL A O 1
ATOM 962 N N . HIS A 1 117 ? -6.584 -12.839 3.012 1.00 83.25 117 HIS A N 1
ATOM 963 C CA . HIS A 1 117 ? -7.924 -12.343 3.339 1.00 83.25 117 HIS A CA 1
ATOM 964 C C . HIS A 1 117 ? -8.518 -13.176 4.483 1.00 83.25 117 HIS A C 1
ATOM 966 O O . HIS A 1 117 ? -8.378 -14.407 4.489 1.00 83.25 117 HIS A O 1
ATOM 972 N N . TRP A 1 118 ? -9.159 -12.511 5.443 1.00 82.81 118 TRP A N 1
ATOM 973 C CA . TRP A 1 118 ? -9.693 -13.110 6.663 1.00 82.81 118 TRP A CA 1
ATOM 974 C C . TRP A 1 118 ? -11.081 -12.579 7.004 1.00 82.81 118 TRP A C 1
ATOM 976 O O . TRP A 1 118 ? -11.429 -11.442 6.690 1.00 82.81 118 TRP A O 1
ATOM 986 N N . ASP A 1 119 ? -11.824 -13.442 7.683 1.00 81.88 119 ASP A N 1
ATOM 987 C CA . ASP A 1 119 ? -13.016 -13.160 8.468 1.00 81.88 119 ASP A CA 1
ATOM 988 C C . ASP A 1 119 ? -12.737 -13.489 9.948 1.00 81.88 119 ASP A C 1
ATOM 990 O O . ASP A 1 119 ? -11.608 -13.856 10.289 1.00 81.88 119 ASP A O 1
ATOM 994 N N . VAL A 1 120 ? -13.722 -13.371 10.847 1.00 80.00 120 VAL A N 1
ATOM 995 C CA . VAL A 1 120 ? -13.483 -13.668 12.273 1.00 80.00 120 VAL A CA 1
ATOM 996 C C . VAL A 1 120 ? -13.231 -15.148 12.555 1.00 80.00 120 VAL A C 1
ATOM 998 O O . VAL A 1 120 ? -12.494 -15.459 13.489 1.00 80.00 120 VAL A O 1
ATOM 1001 N N . GLU A 1 121 ? -13.804 -16.067 11.779 1.00 82.88 121 GLU A N 1
ATOM 1002 C CA . GLU A 1 121 ? -13.564 -17.504 11.963 1.00 82.88 121 GLU A CA 1
ATOM 1003 C C . GLU A 1 121 ? -12.102 -17.823 11.639 1.00 82.88 121 GLU A C 1
ATOM 1005 O O . GLU A 1 121 ? -11.362 -18.377 12.458 1.00 82.88 121 GLU A O 1
ATOM 1010 N N . LYS A 1 122 ? -11.645 -17.336 10.485 1.00 83.50 122 LYS A N 1
ATOM 1011 C CA . LYS A 1 122 ? -10.266 -17.459 10.035 1.00 83.50 122 LYS A CA 1
ATOM 1012 C C . LYS A 1 122 ? -9.298 -16.716 10.952 1.00 83.50 122 LYS A C 1
ATOM 1014 O O . LYS A 1 122 ? -8.266 -17.284 11.296 1.00 83.50 122 LYS A O 1
ATOM 1019 N N . ILE A 1 123 ? -9.605 -15.497 11.403 1.00 82.44 123 ILE A N 1
ATOM 1020 C CA . ILE A 1 123 ? -8.672 -14.716 12.230 1.00 82.44 123 ILE A CA 1
ATOM 1021 C C . ILE A 1 123 ? -8.580 -15.216 13.677 1.00 82.44 123 ILE A C 1
ATOM 1023 O O . ILE A 1 123 ? -7.499 -15.155 14.254 1.00 82.44 123 ILE A O 1
ATOM 1027 N N . LYS A 1 124 ? -9.645 -15.814 14.239 1.00 81.31 124 LYS A N 1
ATOM 1028 C CA . LYS A 1 124 ? -9.581 -16.509 15.542 1.00 81.31 124 LYS A CA 1
ATOM 1029 C C . LYS A 1 124 ? -8.713 -17.772 15.496 1.00 81.31 124 LYS A C 1
ATOM 1031 O O . LYS A 1 124 ? -8.243 -18.211 16.540 1.00 81.31 124 LYS A O 1
ATOM 1036 N N . SER A 1 125 ? -8.457 -18.329 14.307 1.00 81.19 125 SER A N 1
ATOM 1037 C CA . SER A 1 125 ? -7.491 -19.423 14.110 1.00 81.19 125 SER A CA 1
ATOM 1038 C C . SER A 1 125 ? -6.035 -18.955 13.926 1.00 81.19 125 SER A C 1
ATOM 1040 O O . SER A 1 125 ? -5.116 -19.775 13.968 1.00 81.19 125 SER A O 1
ATOM 1042 N N . VAL A 1 126 ? -5.793 -17.651 13.733 1.00 84.25 126 VAL A N 1
ATOM 1043 C CA . VAL A 1 126 ? -4.449 -17.100 13.500 1.00 84.25 126 VAL A CA 1
ATOM 1044 C C . VAL A 1 126 ? -3.733 -16.843 14.824 1.00 84.25 126 VAL A C 1
ATOM 1046 O O . VAL A 1 126 ? -4.145 -16.005 15.621 1.00 84.25 126 VAL A O 1
ATOM 1049 N N . THR A 1 127 ? -2.602 -17.523 15.016 1.00 81.06 127 THR A N 1
ATOM 1050 C CA . THR A 1 127 ? -1.758 -17.417 16.219 1.00 81.06 127 THR A CA 1
ATOM 1051 C C . THR A 1 127 ? -0.402 -16.745 15.971 1.00 81.06 127 THR A C 1
ATOM 1053 O O . THR A 1 127 ? 0.260 -16.344 16.925 1.00 81.06 127 THR A O 1
ATOM 1056 N N . ASP A 1 128 ? 0.031 -16.567 14.713 1.00 84.31 128 ASP A N 1
ATOM 1057 C CA . ASP A 1 128 ? 1.330 -15.955 14.378 1.00 84.31 128 ASP A CA 1
ATOM 1058 C C . ASP A 1 128 ? 1.306 -14.412 14.299 1.00 84.31 128 ASP A C 1
ATOM 1060 O O . ASP A 1 128 ? 2.345 -13.807 14.023 1.00 84.31 128 ASP A O 1
ATOM 1064 N N . ASN A 1 129 ? 0.165 -13.777 14.606 1.00 85.00 129 ASN A N 1
ATOM 1065 C CA . ASN A 1 129 ? -0.081 -12.328 14.501 1.00 85.00 129 ASN A CA 1
ATOM 1066 C C . ASN A 1 129 ? 0.314 -11.475 15.727 1.00 85.00 129 ASN A C 1
ATOM 1068 O O . ASN A 1 129 ? 0.128 -10.255 15.712 1.00 85.00 129 ASN A O 1
ATOM 1072 N N . SER A 1 130 ? 0.839 -12.084 16.791 1.00 87.19 130 SER A N 1
ATOM 1073 C CA . SER A 1 130 ? 1.218 -11.391 18.030 1.00 87.19 130 SER A CA 1
ATOM 1074 C C . SER A 1 130 ? 2.652 -11.704 18.458 1.00 87.19 130 SER A C 1
ATOM 1076 O O . SER A 1 130 ? 3.131 -12.832 18.324 1.00 87.19 130 SER A O 1
ATOM 1078 N N . VAL A 1 131 ? 3.350 -10.696 18.978 1.00 92.06 131 VAL A N 1
ATOM 1079 C CA . VAL A 1 131 ? 4.711 -10.797 19.521 1.00 92.06 131 VAL A CA 1
ATOM 1080 C C . VAL A 1 131 ? 4.741 -10.155 20.909 1.00 92.06 131 VAL A C 1
ATOM 1082 O O . VAL A 1 131 ? 4.097 -9.132 21.136 1.00 92.06 131 VAL A O 1
ATOM 1085 N N . THR A 1 132 ? 5.454 -10.746 21.869 1.00 91.62 132 THR A N 1
ATOM 1086 C CA . THR A 1 132 ? 5.587 -10.110 23.195 1.00 91.62 132 THR A CA 1
ATOM 1087 C C . THR A 1 132 ? 6.535 -8.917 23.111 1.00 91.62 132 THR A C 1
ATOM 1089 O O . THR A 1 132 ? 7.480 -8.943 22.330 1.00 91.62 132 THR A O 1
ATOM 1092 N N . CYS A 1 133 ? 6.339 -7.889 23.935 1.00 88.69 133 CYS A N 1
ATOM 1093 C CA . CYS A 1 133 ? 7.221 -6.723 24.028 1.00 88.69 133 CYS A CA 1
ATOM 1094 C C . CYS A 1 133 ? 8.687 -7.146 24.231 1.00 88.69 133 CYS A C 1
ATOM 1096 O O . CYS A 1 133 ? 9.579 -6.687 23.519 1.00 88.69 133 CYS A O 1
ATOM 1098 N N . LYS A 1 134 ? 8.919 -8.127 25.115 1.00 90.75 134 LYS A N 1
ATOM 1099 C CA . LYS A 1 134 ? 10.239 -8.725 25.338 1.00 90.75 134 LYS A CA 1
ATOM 1100 C C . LYS A 1 134 ? 10.831 -9.323 24.058 1.00 90.75 134 LYS A C 1
ATOM 1102 O O . LYS A 1 134 ? 11.935 -8.966 23.667 1.00 90.75 134 LYS A O 1
ATOM 1107 N N . GLU A 1 135 ? 10.100 -10.205 23.377 1.00 91.31 135 GLU A N 1
ATOM 1108 C CA . GLU A 1 135 ? 10.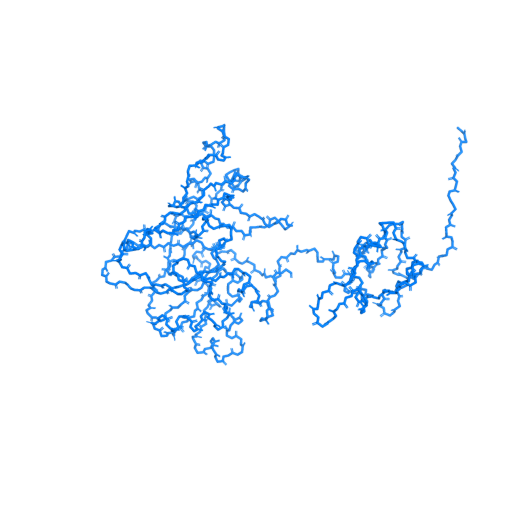555 -10.814 22.120 1.00 91.31 135 GLU A CA 1
ATOM 1109 C C . GLU A 1 135 ? 10.748 -9.770 21.007 1.00 91.31 135 GLU A C 1
ATOM 1111 O O . GLU A 1 135 ? 11.690 -9.871 20.229 1.00 91.31 135 GLU A O 1
ATOM 1116 N N . TYR A 1 136 ? 9.889 -8.753 20.948 1.00 91.06 136 TYR A N 1
ATOM 1117 C CA . TYR A 1 136 ? 9.914 -7.693 19.945 1.00 91.06 136 TYR A CA 1
ATOM 1118 C C . TYR A 1 136 ? 11.209 -6.868 19.987 1.00 91.06 136 TYR A C 1
ATOM 1120 O O . TYR A 1 136 ? 11.766 -6.592 18.925 1.00 91.06 136 TYR A O 1
ATOM 1128 N N . PHE A 1 137 ? 11.693 -6.535 21.192 1.00 90.25 137 PHE A N 1
ATOM 1129 C CA . PHE A 1 137 ? 12.935 -5.781 21.405 1.00 90.25 137 PHE A CA 1
ATOM 1130 C C . PHE A 1 137 ? 14.197 -6.658 21.526 1.00 90.25 137 PHE A C 1
ATOM 1132 O O . PHE A 1 137 ? 15.255 -6.256 21.045 1.00 90.25 137 PHE A O 1
ATOM 1139 N N . GLU A 1 138 ? 14.125 -7.826 22.179 1.00 91.00 138 GLU A N 1
ATOM 1140 C CA . GLU A 1 138 ? 15.309 -8.654 22.481 1.00 91.00 138 GLU A CA 1
ATOM 1141 C C . GLU A 1 138 ? 15.637 -9.698 21.399 1.00 91.00 138 GLU A C 1
ATOM 1143 O O . GLU A 1 138 ? 16.795 -10.098 21.263 1.00 91.00 138 GLU A O 1
ATOM 1148 N N . ASN A 1 139 ? 14.653 -10.174 20.624 1.00 89.31 139 ASN A N 1
ATOM 1149 C CA . ASN A 1 139 ? 14.887 -11.185 19.590 1.00 89.31 139 ASN A CA 1
ATOM 1150 C C . ASN A 1 139 ? 15.190 -10.510 18.238 1.00 89.31 139 ASN A C 1
ATOM 1152 O O . ASN A 1 139 ? 14.373 -9.713 17.772 1.00 89.31 139 ASN A O 1
ATOM 1156 N N . PRO A 1 140 ? 16.269 -10.889 17.521 1.00 83.25 140 PRO A N 1
ATOM 1157 C CA . PRO A 1 140 ? 16.544 -10.390 16.170 1.00 83.25 140 PRO A CA 1
ATOM 1158 C C . PRO A 1 140 ? 15.374 -10.528 15.179 1.00 83.25 140 PRO A C 1
ATOM 1160 O O . PRO A 1 140 ? 15.276 -9.746 14.240 1.00 83.25 140 PRO A O 1
ATOM 1163 N N . ASN A 1 141 ? 14.469 -11.492 15.387 1.00 86.88 141 ASN A N 1
ATOM 1164 C CA . ASN A 1 141 ? 13.286 -11.707 14.548 1.00 86.88 141 ASN A CA 1
ATOM 1165 C C . ASN A 1 141 ? 12.007 -11.013 15.062 1.00 86.88 141 ASN A C 1
ATOM 1167 O O . ASN A 1 141 ? 10.987 -11.078 14.376 1.00 86.88 141 ASN A O 1
ATOM 1171 N N . GLY A 1 142 ? 12.025 -10.359 16.229 1.00 86.94 142 GLY A N 1
ATOM 1172 C CA . GLY A 1 142 ? 10.835 -9.789 16.875 1.00 86.94 142 GLY A CA 1
ATOM 1173 C C . GLY A 1 142 ? 10.083 -8.795 15.983 1.00 86.94 142 GLY A C 1
ATOM 1174 O O . GLY A 1 142 ? 8.906 -8.989 15.670 1.00 86.94 142 GLY A O 1
ATOM 1175 N N . LYS A 1 143 ? 10.798 -7.791 15.459 1.00 88.94 143 LYS A N 1
ATOM 1176 C CA . LYS A 1 143 ? 10.289 -6.852 14.439 1.00 88.94 143 LYS A CA 1
ATOM 1177 C C . LYS A 1 143 ? 9.800 -7.562 13.172 1.00 88.94 143 LYS A C 1
ATOM 1179 O O . LYS A 1 143 ? 8.709 -7.277 12.680 1.00 88.94 143 LYS A O 1
ATOM 1184 N N . ARG A 1 144 ? 10.580 -8.524 12.659 1.00 89.25 144 ARG A N 1
ATOM 1185 C CA . ARG A 1 144 ? 10.249 -9.304 11.452 1.00 89.25 144 ARG A CA 1
ATOM 1186 C C . ARG A 1 144 ? 8.942 -10.090 11.616 1.00 89.25 144 ARG A C 1
ATOM 1188 O O . ARG A 1 144 ? 8.217 -10.229 10.634 1.00 89.25 144 ARG A O 1
ATOM 1195 N N . ARG A 1 145 ? 8.588 -10.551 12.826 1.00 90.06 145 ARG A N 1
ATOM 1196 C CA . ARG A 1 145 ? 7.273 -11.162 13.106 1.00 90.06 145 ARG A CA 1
ATOM 1197 C C . ARG A 1 145 ? 6.128 -10.155 12.963 1.00 90.06 145 ARG A C 1
ATOM 1199 O O . ARG A 1 145 ? 5.200 -10.429 12.204 1.00 90.06 145 ARG A O 1
ATOM 1206 N N . LEU A 1 146 ? 6.218 -8.986 13.606 1.00 88.75 146 LEU A N 1
ATOM 1207 C CA . LEU A 1 146 ? 5.193 -7.933 13.504 1.00 88.75 146 LEU A CA 1
ATOM 1208 C C . LEU A 1 146 ? 5.005 -7.464 12.050 1.00 88.75 146 LEU A C 1
ATOM 1210 O O . LEU A 1 146 ? 3.886 -7.431 11.544 1.00 88.75 146 LEU A O 1
ATOM 1214 N N . LEU A 1 147 ? 6.104 -7.172 11.350 1.00 88.81 147 LEU A N 1
ATOM 1215 C CA . LEU A 1 147 ? 6.081 -6.694 9.962 1.00 88.81 147 LEU A CA 1
ATOM 1216 C C . LEU A 1 147 ? 5.565 -7.764 8.982 1.00 88.81 147 LEU A C 1
ATOM 1218 O O . LEU A 1 147 ? 4.839 -7.437 8.044 1.00 88.81 147 LEU A O 1
ATOM 1222 N N . LYS A 1 148 ? 5.851 -9.052 9.225 1.00 88.94 148 LYS A N 1
ATOM 1223 C CA . LYS A 1 148 ? 5.251 -10.161 8.465 1.00 88.94 148 LYS A CA 1
ATOM 1224 C C . LYS A 1 148 ? 3.745 -10.276 8.729 1.00 88.94 148 LYS A C 1
ATOM 1226 O O . LYS A 1 148 ? 2.997 -10.516 7.785 1.00 88.94 148 LYS A O 1
ATOM 1231 N N . SER A 1 149 ? 3.294 -10.081 9.971 1.00 88.12 149 SER A N 1
ATOM 1232 C CA . SER A 1 149 ? 1.863 -10.056 10.312 1.00 88.12 149 SER A CA 1
ATOM 1233 C C . SER A 1 149 ? 1.134 -8.921 9.587 1.00 88.12 149 SER A C 1
ATOM 1235 O O . SER A 1 149 ? 0.105 -9.156 8.953 1.00 88.12 149 SER A O 1
ATOM 1237 N N . LEU A 1 150 ? 1.717 -7.717 9.585 1.00 84.25 150 LEU A N 1
ATOM 1238 C CA . LEU A 1 150 ? 1.198 -6.553 8.862 1.00 84.25 150 LEU A CA 1
ATOM 1239 C C . LEU A 1 150 ? 1.076 -6.811 7.354 1.00 84.25 150 LEU A C 1
ATOM 1241 O O . LEU A 1 150 ? 0.028 -6.545 6.779 1.00 84.25 150 LEU A O 1
ATOM 1245 N N . LEU A 1 151 ? 2.086 -7.404 6.711 1.00 85.06 151 LEU A N 1
ATOM 1246 C CA . LEU A 1 151 ? 2.004 -7.750 5.284 1.00 85.06 151 LEU A CA 1
ATOM 1247 C C . LEU A 1 151 ? 0.961 -8.847 4.999 1.00 85.06 151 LEU A C 1
ATOM 1249 O O . LEU A 1 151 ? 0.178 -8.731 4.055 1.00 85.06 151 LEU A O 1
ATOM 1253 N N . LYS A 1 152 ? 0.922 -9.901 5.822 1.00 87.31 152 LYS A N 1
ATOM 1254 C CA . LYS A 1 152 ? 0.067 -11.079 5.609 1.00 87.31 152 LYS A CA 1
ATOM 1255 C C . LYS A 1 152 ? -1.404 -10.787 5.913 1.00 87.31 152 LYS A C 1
ATOM 1257 O O . LYS A 1 152 ? -2.275 -10.954 5.054 1.00 87.31 152 LYS A O 1
ATOM 1262 N N . TYR A 1 153 ? -1.684 -10.289 7.114 1.00 85.25 153 TYR A N 1
ATOM 1263 C CA . TYR A 1 153 ? -3.034 -10.068 7.640 1.00 85.25 153 TYR A CA 1
ATOM 1264 C C . TYR A 1 153 ? -3.474 -8.598 7.610 1.00 85.25 153 TYR A C 1
ATOM 1266 O O . TYR A 1 153 ? -4.659 -8.326 7.752 1.00 85.25 153 TYR A O 1
ATOM 1274 N N . GLY A 1 154 ? -2.578 -7.637 7.392 1.00 81.88 154 GLY A N 1
ATOM 1275 C CA . GLY A 1 154 ? -2.915 -6.212 7.482 1.00 81.88 154 GLY A CA 1
ATOM 1276 C C . GLY A 1 154 ? -2.871 -5.661 8.907 1.00 81.88 154 GLY A C 1
ATOM 1277 O O . GLY A 1 154 ? -3.109 -4.477 9.086 1.00 81.88 154 GLY A O 1
ATOM 1278 N N . PHE A 1 155 ? -2.563 -6.476 9.920 1.00 83.81 155 PHE A N 1
ATOM 1279 C CA . PHE A 1 155 ? -2.427 -6.031 11.309 1.00 83.81 155 PHE A CA 1
ATOM 1280 C C . PHE A 1 155 ? -1.499 -6.943 12.123 1.00 83.81 155 PHE A C 1
ATOM 1282 O O . PHE A 1 155 ? -1.137 -8.032 11.670 1.00 83.81 155 PHE A O 1
ATOM 1289 N N . GLY A 1 156 ? -1.113 -6.517 13.326 1.00 86.81 156 GLY A N 1
ATOM 1290 C CA . GLY A 1 156 ? -0.398 -7.342 14.303 1.00 86.81 156 GLY A CA 1
ATOM 1291 C C . GLY A 1 156 ? -0.270 -6.673 15.674 1.00 86.81 156 GLY A C 1
ATOM 1292 O O . GLY A 1 156 ? -0.351 -5.450 15.788 1.00 86.81 156 GLY A O 1
ATOM 1293 N N . PHE A 1 157 ? -0.069 -7.477 16.718 1.00 86.31 157 PHE A N 1
ATOM 1294 C CA . PHE A 1 157 ? -0.019 -7.015 18.112 1.00 86.31 157 PHE A CA 1
ATOM 1295 C C . PHE A 1 157 ? 1.394 -7.061 18.701 1.00 86.31 157 PHE A C 1
ATOM 1297 O O . PHE A 1 157 ? 2.109 -8.050 18.517 1.00 86.31 157 PHE A O 1
ATOM 1304 N N . VAL A 1 158 ? 1.732 -6.061 19.519 1.00 87.50 158 VAL A N 1
ATOM 1305 C CA . VAL A 1 158 ? 2.797 -6.143 20.527 1.00 87.50 158 VAL A CA 1
ATOM 1306 C C . VAL A 1 158 ? 2.149 -6.165 21.915 1.00 87.50 158 VAL A C 1
ATOM 1308 O O . VAL A 1 158 ? 1.395 -5.256 22.265 1.00 87.50 158 VAL A O 1
ATOM 1311 N N . THR A 1 159 ? 2.398 -7.218 22.697 1.00 85.94 159 THR A N 1
ATOM 1312 C CA . THR A 1 159 ? 1.714 -7.475 23.983 1.00 85.94 159 THR A CA 1
ATOM 1313 C C . THR A 1 159 ? 2.657 -7.370 25.182 1.00 85.94 159 THR A C 1
ATOM 1315 O O . THR A 1 159 ? 3.835 -7.713 25.088 1.00 85.94 159 THR A O 1
ATOM 1318 N N . GLY A 1 160 ? 2.160 -6.906 26.333 1.00 82.25 160 GLY A N 1
ATOM 1319 C CA . GLY A 1 160 ? 2.998 -6.692 27.523 1.00 82.25 160 GLY A CA 1
ATOM 1320 C C . GLY A 1 160 ? 3.916 -5.471 27.397 1.00 82.25 160 GLY A C 1
ATOM 1321 O O . GLY A 1 160 ? 5.047 -5.482 27.881 1.00 82.25 160 GLY A O 1
ATOM 1322 N N . VAL A 1 161 ? 3.445 -4.443 26.693 1.00 84.00 161 VAL A N 1
ATOM 1323 C CA . VAL A 1 161 ? 4.015 -3.091 26.686 1.00 84.00 161 VAL A CA 1
ATOM 1324 C C . VAL A 1 161 ? 3.580 -2.386 27.980 1.00 84.00 161 VAL A C 1
ATOM 1326 O O . VAL A 1 161 ? 2.575 -2.752 28.584 1.00 84.00 161 VAL A O 1
ATOM 1329 N N . GLU A 1 162 ? 4.310 -1.373 28.438 1.00 78.69 162 GLU A N 1
ATOM 1330 C CA . GLU A 1 162 ? 3.822 -0.515 29.525 1.00 78.69 162 GLU A CA 1
ATOM 1331 C C . GLU A 1 162 ? 2.692 0.405 29.000 1.00 78.69 162 GLU A C 1
ATOM 1333 O O . GLU A 1 162 ? 2.817 0.923 27.888 1.00 78.69 162 GLU A O 1
ATOM 1338 N N . PRO A 1 163 ? 1.586 0.634 29.735 1.00 75.06 163 PRO A N 1
ATOM 1339 C CA . PRO A 1 163 ? 0.461 1.455 29.268 1.00 75.06 163 PRO A CA 1
ATOM 1340 C C . PRO A 1 163 ? 0.747 2.970 29.324 1.00 75.06 163 PRO A C 1
ATOM 1342 O O . PRO A 1 163 ? 0.059 3.721 30.014 1.00 75.06 163 PRO A O 1
ATOM 1345 N N . THR A 1 164 ? 1.770 3.434 28.601 1.00 72.81 164 THR A N 1
ATOM 1346 C CA . THR A 1 164 ? 2.168 4.850 28.535 1.00 72.81 164 THR A CA 1
ATOM 1347 C C . THR A 1 164 ? 2.396 5.327 27.097 1.00 72.81 164 THR A C 1
ATOM 1349 O O . THR A 1 164 ? 2.784 4.562 26.207 1.00 72.81 164 THR A O 1
ATOM 1352 N N . LEU A 1 165 ? 2.196 6.633 26.878 1.00 71.94 165 LEU A N 1
ATOM 1353 C CA . LEU A 1 165 ? 2.489 7.328 25.617 1.00 71.94 165 LEU A CA 1
ATOM 1354 C C . LEU A 1 165 ? 3.942 7.084 25.165 1.00 71.94 165 LEU A C 1
ATOM 1356 O O . LEU A 1 165 ? 4.204 6.812 23.995 1.00 71.94 165 LEU A O 1
ATOM 1360 N N . GLU A 1 166 ? 4.879 7.129 26.116 1.00 81.81 166 GLU A N 1
ATOM 1361 C CA . GLU A 1 166 ? 6.311 6.939 25.879 1.00 81.81 166 GLU A CA 1
ATOM 1362 C C . GLU A 1 166 ? 6.645 5.493 25.478 1.00 81.81 166 GLU A C 1
ATOM 1364 O O . GLU A 1 166 ? 7.405 5.278 24.534 1.00 81.81 166 GLU A O 1
ATOM 1369 N N . ALA A 1 167 ? 6.064 4.491 26.145 1.00 78.75 167 ALA A N 1
ATOM 1370 C CA . ALA A 1 167 ? 6.273 3.088 25.790 1.00 78.75 167 ALA A CA 1
ATOM 1371 C C . ALA A 1 167 ? 5.650 2.740 24.430 1.00 78.75 167 ALA A C 1
ATOM 1373 O O . ALA A 1 167 ? 6.292 2.069 23.621 1.00 78.75 167 ALA A O 1
ATOM 1374 N N . THR A 1 168 ? 4.462 3.274 24.127 1.00 75.06 168 THR A N 1
ATOM 1375 C CA . THR A 1 168 ? 3.844 3.165 22.794 1.00 75.06 168 THR A CA 1
ATOM 1376 C C . THR A 1 168 ? 4.761 3.769 21.725 1.00 75.06 168 THR A C 1
ATOM 1378 O O . THR A 1 168 ? 5.089 3.098 20.744 1.00 75.06 168 THR A O 1
ATOM 1381 N N . GLY A 1 169 ? 5.276 4.983 21.953 1.00 80.75 169 GLY A N 1
ATOM 1382 C CA . GLY A 1 169 ? 6.244 5.633 21.064 1.00 80.75 169 GLY A CA 1
ATOM 1383 C C . GLY A 1 169 ? 7.530 4.819 20.866 1.00 80.75 169 GLY A C 1
ATOM 1384 O O . GLY A 1 169 ? 7.978 4.650 19.733 1.00 80.75 169 GLY A O 1
ATOM 1385 N N . LYS A 1 170 ? 8.092 4.231 21.934 1.00 87.06 170 LYS A N 1
ATOM 1386 C CA . LYS A 1 170 ? 9.258 3.325 21.854 1.00 87.06 170 LYS A CA 1
ATOM 1387 C C . LYS A 1 170 ? 8.977 2.095 20.988 1.00 87.06 170 LYS A C 1
ATOM 1389 O O . LYS A 1 170 ? 9.828 1.724 20.183 1.00 87.06 170 LYS A O 1
ATOM 1394 N N . VAL A 1 171 ? 7.805 1.468 21.129 1.00 84.75 171 VAL A N 1
ATOM 1395 C CA . VAL A 1 171 ? 7.426 0.281 20.340 1.00 84.75 171 VAL A CA 1
ATOM 1396 C C . VAL A 1 171 ? 7.276 0.632 18.858 1.00 84.75 171 VAL A C 1
ATOM 1398 O O . VAL A 1 171 ? 7.794 -0.099 18.010 1.00 84.75 171 VAL A O 1
ATOM 1401 N N . VAL A 1 172 ? 6.648 1.764 18.529 1.00 82.75 172 VAL A N 1
ATOM 1402 C CA . VAL A 1 172 ? 6.494 2.231 17.138 1.00 82.75 172 VAL A CA 1
ATOM 1403 C C . VAL A 1 172 ? 7.856 2.573 16.524 1.00 82.75 172 VAL A C 1
ATOM 1405 O O . VAL A 1 172 ? 8.239 1.984 15.511 1.00 82.75 172 VAL A O 1
ATOM 1408 N N . CYS A 1 173 ? 8.647 3.421 17.188 1.00 86.69 173 CYS A N 1
ATOM 1409 C CA . CYS A 1 173 ? 9.974 3.844 16.726 1.00 86.69 173 CYS A CA 1
ATOM 1410 C C . CYS A 1 173 ? 11.025 2.716 16.669 1.00 86.69 173 CYS A C 1
ATOM 1412 O O . CYS A 1 173 ? 12.101 2.915 16.106 1.00 86.69 173 CYS A O 1
ATOM 1414 N N . HIS A 1 174 ? 10.747 1.530 17.224 1.00 85.62 174 HIS A N 1
ATOM 1415 C CA . HIS A 1 174 ? 11.627 0.367 17.085 1.00 85.62 174 HIS A CA 1
ATOM 1416 C C . HIS A 1 174 ? 11.571 -0.263 15.684 1.00 85.62 174 HIS A C 1
ATOM 1418 O O . HIS A 1 174 ? 12.594 -0.735 15.182 1.00 85.62 174 HIS A O 1
ATOM 1424 N N . SER A 1 175 ? 10.396 -0.254 15.042 1.00 77.50 175 SER A N 1
ATOM 1425 C CA . SER A 1 175 ? 10.223 -0.753 13.668 1.00 77.50 175 SER A CA 1
ATOM 1426 C C . SER A 1 175 ? 10.129 0.365 12.633 1.00 77.50 175 SER A C 1
ATOM 1428 O O . SER A 1 175 ? 10.596 0.178 11.514 1.00 77.50 175 SER A O 1
ATOM 1430 N N . THR A 1 176 ? 9.514 1.504 12.954 1.00 78.75 176 THR A N 1
ATOM 1431 C CA . THR A 1 176 ? 9.107 2.518 11.966 1.00 78.75 176 THR A CA 1
ATOM 1432 C C . THR A 1 176 ? 9.504 3.935 12.402 1.00 78.75 176 THR A C 1
ATOM 1434 O O . THR A 1 176 ? 10.332 4.121 13.293 1.00 78.75 176 THR A O 1
ATOM 1437 N N . ARG A 1 177 ? 8.942 4.958 11.748 1.00 80.44 177 ARG A N 1
ATOM 1438 C CA . ARG A 1 177 ? 8.987 6.355 12.187 1.00 80.44 177 ARG A CA 1
ATOM 1439 C C . ARG A 1 177 ? 7.567 6.873 12.347 1.00 80.44 177 ARG A C 1
ATOM 1441 O O . ARG A 1 177 ? 6.707 6.573 11.521 1.00 80.44 177 ARG A O 1
ATOM 1448 N N . VAL A 1 178 ? 7.342 7.655 13.394 1.00 79.88 178 VAL A N 1
ATOM 1449 C CA . VAL A 1 178 ? 6.076 8.354 13.619 1.00 79.88 178 VAL A CA 1
ATOM 1450 C C . VAL A 1 178 ? 5.965 9.526 12.641 1.00 79.88 178 VAL A C 1
ATOM 1452 O O . VAL A 1 178 ? 6.907 10.302 12.482 1.00 79.88 178 VAL A O 1
ATOM 1455 N N . ALA A 1 179 ? 4.818 9.649 11.977 1.00 77.56 179 ALA A N 1
ATOM 1456 C CA . ALA A 1 179 ? 4.505 10.771 11.104 1.00 77.56 179 ALA A CA 1
ATOM 1457 C C . ALA A 1 179 ? 3.990 11.957 11.934 1.00 77.56 179 ALA A C 1
ATOM 1459 O O . ALA A 1 179 ? 3.050 11.818 12.715 1.00 77.56 179 ALA A O 1
ATOM 1460 N N . LYS A 1 180 ? 4.580 13.141 11.739 1.00 81.88 180 LYS A N 1
ATOM 1461 C CA . LYS A 1 180 ? 4.104 14.389 12.349 1.00 81.88 180 LYS A CA 1
ATOM 1462 C C . LYS A 1 180 ? 2.852 14.876 11.617 1.00 81.88 180 LYS A C 1
ATOM 1464 O O . LYS A 1 180 ? 2.892 15.093 10.408 1.00 81.88 180 LYS A O 1
ATOM 1469 N N . THR A 1 181 ? 1.761 15.074 12.349 1.00 79.81 181 THR A N 1
ATOM 1470 C CA . THR A 1 181 ? 0.457 15.519 11.828 1.00 79.81 181 THR A CA 1
ATOM 1471 C C . THR A 1 181 ? -0.046 16.761 12.566 1.00 79.81 181 THR A C 1
ATOM 1473 O O . THR A 1 181 ? 0.586 17.219 13.519 1.00 79.81 181 THR A O 1
ATOM 1476 N N . ILE A 1 182 ? -1.206 17.293 12.164 1.00 74.94 182 ILE A N 1
ATOM 1477 C CA . ILE A 1 182 ? -1.905 18.353 12.914 1.00 74.94 182 ILE A CA 1
ATOM 1478 C C . ILE A 1 182 ? -2.335 17.917 14.324 1.00 74.94 182 ILE A C 1
ATOM 1480 O O . ILE A 1 182 ? -2.431 18.754 15.211 1.00 74.94 182 ILE A O 1
ATOM 1484 N N . PHE A 1 183 ? -2.504 16.611 14.554 1.00 71.94 183 PHE A N 1
ATOM 1485 C CA . PHE A 1 183 ? -2.783 16.026 15.868 1.00 71.94 183 PHE A CA 1
ATOM 1486 C C . PHE A 1 183 ? -1.503 15.807 16.701 1.00 71.94 183 PHE A C 1
ATOM 1488 O O . PHE A 1 183 ? -1.557 15.242 17.788 1.00 71.94 183 PHE A O 1
ATOM 1495 N N . GLY A 1 184 ? -0.335 16.218 16.192 1.00 73.00 184 GLY A N 1
ATOM 1496 C CA . GLY A 1 184 ? 0.975 15.922 16.769 1.00 73.00 184 GLY A CA 1
ATOM 1497 C C . GLY A 1 184 ? 1.646 14.696 16.141 1.00 73.00 184 GLY A C 1
ATOM 1498 O O . GLY A 1 184 ? 1.312 14.272 15.033 1.00 73.00 184 GLY A O 1
ATOM 1499 N N . GLU A 1 185 ? 2.646 14.159 16.840 1.00 78.38 185 GLU A N 1
ATOM 1500 C CA . GLU A 1 185 ? 3.362 12.927 16.464 1.00 78.38 185 GLU A CA 1
ATOM 1501 C C . GLU A 1 185 ? 2.707 11.721 17.145 1.00 78.38 185 GLU A C 1
ATOM 1503 O O . GLU A 1 185 ? 2.146 10.853 16.480 1.00 78.38 185 GLU A O 1
ATOM 1508 N N . MET A 1 186 ? 2.703 11.724 18.479 1.00 77.38 186 MET A N 1
ATOM 1509 C CA . MET A 1 186 ? 1.827 10.884 19.291 1.00 77.38 186 MET A CA 1
ATOM 1510 C C . MET A 1 186 ? 0.650 11.736 19.777 1.00 77.38 186 MET A C 1
ATOM 1512 O O . MET A 1 186 ? 0.862 12.880 20.186 1.00 77.38 186 MET A O 1
ATOM 1516 N N . TRP A 1 187 ? -0.553 11.173 19.789 1.00 67.81 187 TRP A N 1
ATOM 1517 C CA . TRP A 1 187 ? -1.766 11.806 20.312 1.00 67.81 187 TRP A CA 1
ATOM 1518 C C . TRP A 1 187 ? -2.425 10.926 21.379 1.00 67.81 187 TRP A C 1
ATOM 1520 O O . TRP A 1 187 ? -2.175 9.720 21.466 1.00 67.81 187 TRP A O 1
ATOM 1530 N N . GLU A 1 188 ? -3.276 11.535 22.204 1.00 59.94 188 GLU A N 1
ATOM 1531 C CA . GLU A 1 188 ? -4.098 10.837 23.190 1.00 59.94 188 GLU A CA 1
ATOM 1532 C C . GLU A 1 188 ? -5.580 11.153 22.960 1.00 59.94 188 GLU A C 1
ATOM 1534 O O . GLU A 1 188 ? -5.981 12.317 22.923 1.00 59.94 188 GLU A O 1
ATOM 1539 N N . LEU A 1 189 ? -6.386 10.101 22.827 1.00 58.56 189 LEU A N 1
ATOM 1540 C CA . LEU A 1 189 ? -7.839 10.162 22.848 1.00 58.56 189 LEU A CA 1
ATOM 1541 C C . LEU A 1 189 ? -8.336 10.032 24.291 1.00 58.56 189 LEU A C 1
ATOM 1543 O O . LEU A 1 189 ? -8.087 9.035 24.981 1.00 58.56 189 LEU A O 1
ATOM 1547 N N . SER A 1 190 ? -9.064 11.062 24.708 1.00 55.22 190 SER A N 1
ATOM 1548 C CA . SER A 1 190 ? -9.843 11.164 25.941 1.00 55.22 190 SER A CA 1
ATOM 1549 C C . SER A 1 190 ? -11.093 12.002 25.645 1.00 55.22 190 SER A C 1
ATOM 1551 O O . SER A 1 190 ? -11.149 12.656 24.602 1.00 55.22 190 SER A O 1
ATOM 1553 N N . ASP A 1 191 ? -12.092 11.966 26.527 1.00 51.41 191 ASP A N 1
ATOM 1554 C CA . ASP A 1 191 ? -13.414 12.574 26.305 1.00 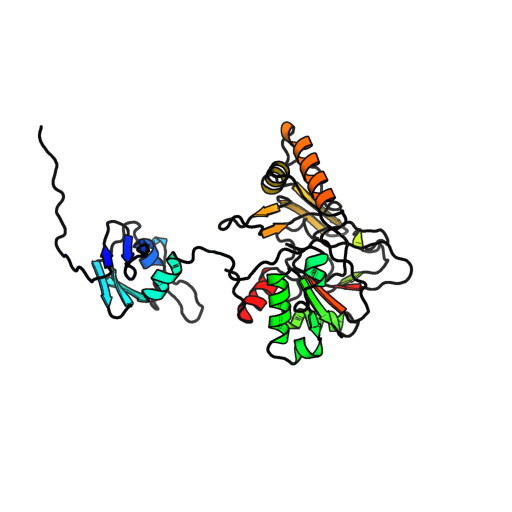51.41 191 ASP A CA 1
ATOM 1555 C C . ASP A 1 191 ? -13.368 14.120 26.429 1.00 51.41 191 ASP A C 1
ATOM 1557 O O . ASP A 1 191 ? -13.871 14.703 27.393 1.00 51.41 191 ASP A O 1
ATOM 1561 N N . ASN A 1 192 ? -12.703 14.790 25.481 1.00 52.75 192 ASN A N 1
ATOM 1562 C CA . ASN A 1 192 ? -12.419 16.227 25.493 1.00 52.75 192 ASN A CA 1
ATOM 1563 C C . ASN A 1 192 ? -12.678 16.873 24.118 1.00 52.75 192 ASN A C 1
ATOM 1565 O O . ASN A 1 192 ? -11.965 16.607 23.154 1.00 52.75 192 ASN A O 1
ATOM 1569 N N . LEU A 1 193 ? -13.659 17.777 24.056 1.00 52.09 193 LEU A N 1
ATOM 1570 C CA . LEU A 1 193 ? -14.115 18.456 22.834 1.00 52.09 193 LEU A CA 1
ATOM 1571 C C . LEU A 1 193 ? -13.211 19.621 22.371 1.00 52.09 193 LEU A C 1
ATOM 1573 O O . LEU A 1 193 ? -13.588 20.357 21.465 1.00 52.09 193 LEU A O 1
ATOM 1577 N N . GLU A 1 194 ? -12.028 19.803 22.966 1.00 52.44 194 GLU A N 1
ATOM 1578 C CA . GLU A 1 194 ? -11.014 20.767 22.492 1.00 52.44 194 GLU A CA 1
ATOM 1579 C C . GLU A 1 194 ? -10.399 20.394 21.126 1.00 52.44 194 GLU A C 1
ATOM 1581 O O . GLU A 1 194 ? -9.738 21.229 20.508 1.00 52.44 194 GLU A O 1
ATOM 1586 N N . VAL A 1 195 ? -10.623 19.169 20.632 1.00 58.69 195 VAL A N 1
ATOM 1587 C CA . VAL A 1 195 ? -10.291 18.760 19.259 1.00 58.69 195 VAL A CA 1
ATOM 1588 C C . VAL A 1 195 ? -11.580 18.572 18.461 1.00 58.69 195 VAL A C 1
ATOM 1590 O O . VAL A 1 195 ? -12.452 17.795 18.844 1.00 58.69 195 VAL A O 1
ATOM 1593 N N . GLU A 1 196 ? -11.684 19.268 17.329 1.00 62.50 196 GLU A N 1
ATOM 1594 C CA . GLU A 1 196 ? -12.870 19.321 16.457 1.00 62.50 196 GLU A CA 1
ATOM 1595 C C . GLU A 1 196 ? -13.015 18.060 15.566 1.00 62.50 196 GLU A C 1
ATOM 1597 O O . GLU A 1 196 ? -13.262 18.152 14.366 1.00 62.50 196 GLU A O 1
ATOM 1602 N N . ASP A 1 197 ? -12.854 16.868 16.154 1.00 67.62 197 ASP A N 1
ATOM 1603 C CA . ASP A 1 197 ? -12.953 15.561 15.488 1.00 67.62 197 ASP A CA 1
ATOM 1604 C C . ASP A 1 197 ? -13.921 14.625 16.245 1.00 67.62 197 ASP A C 1
ATOM 1606 O O . ASP A 1 197 ? -13.952 14.574 17.478 1.00 67.62 197 ASP A O 1
ATOM 1610 N N . THR A 1 198 ? -14.713 13.840 15.505 1.00 66.81 198 THR A N 1
ATOM 1611 C CA . THR A 1 198 ? -15.735 12.940 16.075 1.00 66.81 198 THR A CA 1
ATOM 1612 C C . THR A 1 198 ? -15.120 11.839 16.959 1.00 66.81 198 THR A C 1
ATOM 1614 O O . THR A 1 198 ? -15.786 11.346 17.877 1.00 66.81 198 THR A O 1
ATOM 1617 N N . ALA A 1 199 ? -13.838 11.502 16.762 1.00 61.91 199 ALA A N 1
ATOM 1618 C CA . ALA A 1 199 ? -13.069 10.575 17.599 1.00 61.91 199 ALA A CA 1
ATOM 1619 C C . ALA A 1 199 ? -13.012 10.963 19.089 1.00 61.91 199 ALA A C 1
ATOM 1621 O O . ALA A 1 199 ? -12.931 10.076 19.944 1.00 61.91 199 ALA A O 1
ATOM 1622 N N . TYR A 1 200 ? -13.113 12.258 19.408 1.00 60.66 200 TYR A N 1
ATOM 1623 C CA . TYR A 1 200 ? -13.033 12.795 20.774 1.00 60.66 200 TYR A CA 1
ATOM 1624 C C . TYR A 1 200 ? -14.390 12.852 21.506 1.00 60.66 200 TYR A C 1
ATOM 1626 O O . TYR A 1 200 ? -14.466 13.257 22.666 1.00 60.66 200 TYR A O 1
ATOM 1634 N N . THR A 1 201 ? -15.473 12.415 20.856 1.00 66.69 201 THR A N 1
ATOM 1635 C CA . THR A 1 201 ? -16.786 12.214 21.499 1.00 66.69 201 THR A CA 1
ATOM 1636 C C . THR A 1 201 ? -16.830 10.887 22.278 1.00 66.69 201 THR A C 1
ATOM 1638 O O . THR A 1 201 ? -15.883 10.104 22.226 1.00 66.69 201 THR A O 1
ATOM 1641 N N . THR A 1 202 ? -17.952 10.562 22.931 1.00 47.12 202 THR A N 1
ATOM 1642 C CA . THR A 1 202 ? -18.235 9.211 23.470 1.00 47.12 202 THR A CA 1
ATOM 1643 C C . THR A 1 202 ? -19.041 8.320 22.512 1.00 47.12 202 THR A C 1
ATOM 1645 O O . THR A 1 202 ? -19.295 7.158 22.822 1.00 47.12 202 THR A O 1
ATOM 1648 N N . LEU A 1 203 ? -19.465 8.845 21.355 1.00 57.81 203 LEU A N 1
ATOM 1649 C CA . LEU A 1 203 ? -20.360 8.148 20.427 1.00 57.81 203 LEU A CA 1
ATOM 1650 C C . LEU A 1 203 ? -19.664 6.958 19.745 1.00 57.81 203 LEU A C 1
ATOM 1652 O O . LEU A 1 203 ? -18.446 6.962 19.532 1.00 57.81 203 LEU A O 1
ATOM 1656 N N . ALA A 1 204 ? -20.444 5.946 19.364 1.00 45.41 204 ALA A N 1
ATOM 1657 C CA . ALA A 1 204 ? -19.951 4.856 18.527 1.00 45.41 204 ALA A CA 1
ATOM 1658 C C . ALA A 1 204 ? -19.444 5.395 17.177 1.00 45.41 204 ALA A C 1
ATOM 1660 O O . ALA A 1 204 ? -20.068 6.277 16.582 1.00 45.41 204 ALA A O 1
ATOM 1661 N N . LEU A 1 205 ? -18.330 4.841 16.690 1.00 54.28 205 LEU A N 1
ATOM 1662 C CA . LEU A 1 205 ? -17.819 5.115 15.347 1.00 54.28 205 LEU A CA 1
ATOM 1663 C C . LEU A 1 205 ? -17.891 3.844 14.513 1.00 54.28 205 LEU A C 1
ATOM 1665 O O . LEU A 1 205 ? -17.292 2.824 14.867 1.00 54.28 205 LEU A O 1
ATOM 1669 N N . ASP A 1 206 ? -18.601 3.946 13.393 1.00 54.97 206 ASP A N 1
ATOM 1670 C CA . ASP A 1 206 ? -18.637 2.932 12.346 1.00 54.97 206 ASP A CA 1
ATOM 1671 C C . ASP A 1 206 ? -17.232 2.663 11.795 1.00 54.97 206 ASP A C 1
ATOM 1673 O O . ASP A 1 206 ? -16.367 3.536 11.842 1.00 54.97 206 ASP A O 1
ATOM 1677 N N . ALA A 1 207 ? -16.994 1.478 11.232 1.00 57.34 207 ALA A N 1
ATOM 1678 C CA . ALA A 1 207 ? -15.679 1.132 10.705 1.00 57.34 207 ALA A CA 1
ATOM 1679 C C . ALA A 1 207 ? -15.264 2.021 9.505 1.00 57.34 207 ALA A C 1
ATOM 1681 O O . ALA A 1 207 ? -15.995 2.137 8.516 1.00 57.34 207 ALA A O 1
ATOM 1682 N N . HIS A 1 208 ? -14.079 2.633 9.598 1.00 76.06 208 HIS A N 1
ATOM 1683 C CA . HIS A 1 208 ? -13.516 3.612 8.667 1.00 76.06 208 HIS A CA 1
ATOM 1684 C C . HIS A 1 208 ? -11.976 3.527 8.544 1.00 76.06 208 HIS A C 1
ATOM 1686 O O . HIS A 1 208 ? -11.309 2.757 9.240 1.00 76.06 208 HIS A O 1
ATOM 1692 N N . THR A 1 209 ? -11.422 4.313 7.620 1.00 70.44 209 THR A N 1
ATOM 1693 C CA . THR A 1 209 ? -9.987 4.590 7.425 1.00 70.44 209 THR A CA 1
ATOM 1694 C C . THR A 1 209 ? -9.749 6.095 7.566 1.00 70.44 209 THR A C 1
ATOM 1696 O O . THR A 1 209 ? -10.343 6.848 6.792 1.00 70.44 209 THR A O 1
ATOM 1699 N N . ASP A 1 210 ? -8.908 6.570 8.485 1.00 75.69 210 ASP A N 1
ATOM 1700 C CA . ASP A 1 210 ? -8.757 8.021 8.692 1.00 75.69 210 ASP A CA 1
ATOM 1701 C C . ASP A 1 210 ? -7.886 8.685 7.621 1.00 75.69 210 ASP A C 1
ATOM 1703 O O . ASP A 1 210 ? -7.199 8.051 6.809 1.00 75.69 210 ASP A O 1
ATOM 1707 N N . ASN A 1 211 ? -7.879 10.017 7.690 1.00 77.69 211 ASN A N 1
ATOM 1708 C CA . ASN A 1 211 ? -7.107 10.908 6.836 1.00 77.69 211 ASN A CA 1
ATOM 1709 C C . ASN A 1 211 ? -7.441 10.753 5.342 1.00 77.69 211 ASN A C 1
ATOM 1711 O O . AS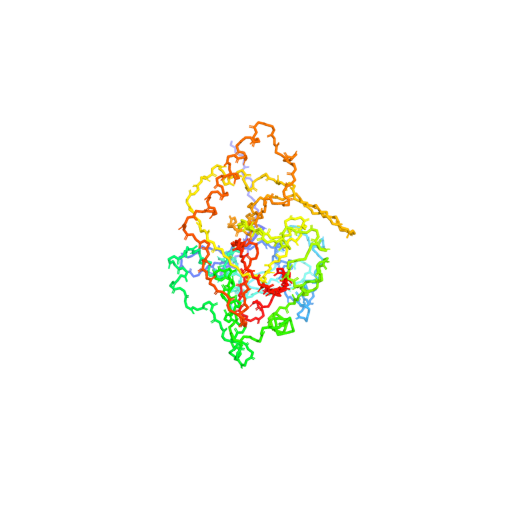N A 1 211 ? -6.591 11.022 4.492 1.00 77.69 211 ASN A O 1
ATOM 1715 N N . THR A 1 212 ? -8.680 10.375 4.993 1.00 72.44 212 THR A N 1
ATOM 1716 C CA . THR A 1 212 ? -9.113 10.322 3.583 1.00 72.44 212 THR A CA 1
ATOM 1717 C C . THR A 1 212 ? -9.063 11.701 2.907 1.00 72.44 212 THR A C 1
ATOM 1719 O O . THR A 1 212 ? -8.956 11.780 1.686 1.00 72.44 212 THR A O 1
ATOM 1722 N N . TYR A 1 213 ? -9.050 12.770 3.709 1.00 76.06 213 TYR A N 1
ATOM 1723 C CA . TYR A 1 213 ? -8.831 14.172 3.347 1.00 76.06 213 TYR A CA 1
ATOM 1724 C C . TYR A 1 213 ? -7.360 14.561 3.081 1.00 76.06 213 TYR A C 1
ATOM 1726 O O . TYR A 1 213 ? -7.114 15.643 2.550 1.00 76.06 213 TYR A O 1
ATOM 1734 N N . PHE A 1 214 ? -6.368 13.719 3.404 1.00 78.25 214 PHE A N 1
ATOM 1735 C CA . PHE A 1 214 ? -4.986 13.900 2.931 1.00 78.25 214 PHE A CA 1
ATOM 1736 C C . PHE A 1 214 ? -4.822 13.263 1.547 1.00 78.25 214 PHE A C 1
ATOM 1738 O O . PHE A 1 214 ? -5.331 12.171 1.303 1.00 78.25 214 PHE A O 1
ATOM 1745 N N . SER A 1 215 ? -4.047 13.880 0.652 1.00 63.44 215 SER A N 1
ATOM 1746 C CA . SER A 1 215 ? -3.631 13.244 -0.610 1.00 63.44 215 SER A CA 1
ATOM 1747 C C . SER A 1 215 ? -2.953 11.893 -0.338 1.00 63.44 215 SER A C 1
ATOM 1749 O O . SER A 1 215 ? -3.456 10.835 -0.731 1.00 63.44 215 SER A O 1
ATOM 1751 N N . GLU A 1 216 ? -1.885 11.917 0.460 1.00 73.75 216 GLU A N 1
ATOM 1752 C CA . GLU A 1 216 ? -1.262 10.729 1.044 1.00 73.75 216 GLU A CA 1
ATOM 1753 C C . GLU A 1 216 ? -1.858 10.431 2.429 1.00 73.75 216 GLU A C 1
ATOM 1755 O O . GLU A 1 216 ? -1.313 10.810 3.464 1.00 73.75 216 GLU A O 1
ATOM 1760 N N . ALA A 1 217 ? -3.000 9.736 2.449 1.00 68.94 217 ALA A N 1
ATOM 1761 C CA . ALA A 1 217 ? -3.566 9.179 3.678 1.00 68.94 217 ALA A CA 1
ATOM 1762 C C . ALA A 1 217 ? -2.543 8.253 4.362 1.00 68.94 217 ALA A C 1
ATOM 1764 O O . ALA A 1 217 ? -1.897 7.430 3.700 1.00 68.94 217 ALA A O 1
ATOM 1765 N N . LEU A 1 218 ? -2.375 8.381 5.681 1.00 77.62 218 LEU A N 1
ATOM 1766 C CA . LEU A 1 218 ? -1.256 7.749 6.379 1.00 77.62 218 LEU A CA 1
ATOM 1767 C C . LEU A 1 218 ? -1.383 6.219 6.390 1.00 77.62 218 LEU A C 1
ATOM 1769 O O . LEU A 1 218 ? -2.472 5.648 6.351 1.00 77.62 218 LEU A O 1
ATOM 1773 N N . GLY A 1 219 ? -0.231 5.554 6.298 1.00 45.41 219 GLY A N 1
ATOM 1774 C CA . GLY A 1 219 ? -0.122 4.200 5.748 1.00 45.41 219 GLY A CA 1
ATOM 1775 C C . GLY A 1 219 ? -0.170 3.064 6.754 1.00 45.41 219 GLY A C 1
ATOM 1776 O O . GLY A 1 219 ? -0.296 1.911 6.347 1.00 45.41 219 GLY A O 1
ATOM 1777 N N . LEU A 1 220 ? -0.017 3.377 8.034 1.00 53.22 220 LEU A N 1
ATOM 1778 C CA . LEU A 1 220 ? -0.217 2.477 9.159 1.00 53.22 220 LEU A CA 1
ATOM 1779 C C . LEU A 1 220 ? -0.730 3.299 10.343 1.00 53.22 220 LEU A C 1
ATOM 1781 O O . LEU A 1 220 ? -0.325 4.448 10.545 1.00 53.22 220 LEU A O 1
ATOM 1785 N N . MET A 1 221 ? -1.614 2.676 11.107 1.00 58.84 221 MET A N 1
ATOM 1786 C CA . MET A 1 221 ? -2.312 3.226 12.258 1.00 58.84 221 MET A CA 1
ATOM 1787 C C . MET A 1 221 ? -2.127 2.343 13.486 1.00 58.84 221 MET A C 1
ATOM 1789 O O . MET A 1 221 ? -1.836 1.148 13.379 1.00 58.84 221 MET A O 1
ATOM 1793 N N . VAL A 1 222 ? -2.304 2.956 14.656 1.00 48.97 222 VAL A N 1
ATOM 1794 C CA . VAL A 1 222 ? -2.170 2.311 15.964 1.00 48.97 222 VAL A CA 1
ATOM 1795 C C . VAL A 1 222 ? -3.415 2.632 16.810 1.00 48.97 222 VAL A C 1
ATOM 1797 O O . VAL A 1 222 ? -3.401 3.554 17.620 1.00 48.97 222 VAL A O 1
ATOM 1800 N N . PHE A 1 223 ? -4.508 1.889 16.575 1.00 48.19 223 PHE A N 1
ATOM 1801 C CA . PHE A 1 223 ? -5.801 1.975 17.294 1.00 48.19 223 PHE A CA 1
ATOM 1802 C C . PHE A 1 223 ? -6.308 0.584 17.750 1.00 48.19 223 PHE A C 1
ATOM 1804 O O . PHE A 1 223 ? -5.552 -0.380 17.778 1.00 48.19 223 PHE A O 1
ATOM 1811 N N . HIS A 1 224 ? -7.587 0.480 18.157 1.00 35.94 224 HIS A N 1
ATOM 1812 C CA . HIS A 1 224 ? -8.089 -0.534 19.094 1.00 35.94 224 HIS A CA 1
ATOM 1813 C C . HIS A 1 224 ? -9.648 -0.844 18.931 1.00 35.94 224 HIS A C 1
ATOM 1815 O O . HIS A 1 224 ? -10.409 -0.564 19.859 1.00 35.94 224 HIS A O 1
ATOM 1821 N N . ILE A 1 225 ? -10.070 -1.446 17.773 1.00 36.81 225 ILE A N 1
ATOM 1822 C CA . ILE A 1 225 ? -11.080 -2.562 17.482 1.00 36.81 225 ILE A CA 1
ATOM 1823 C C . ILE A 1 225 ? -12.653 -2.436 17.251 1.00 36.81 225 ILE A C 1
ATOM 1825 O O . ILE A 1 225 ? -13.284 -1.484 17.693 1.00 36.81 225 ILE A O 1
ATOM 1829 N N . ILE A 1 226 ? -13.256 -3.420 16.502 1.00 38.97 226 ILE A N 1
ATOM 1830 C CA . ILE A 1 226 ? -14.504 -3.443 15.640 1.00 38.97 226 ILE A CA 1
ATOM 1831 C C . ILE A 1 226 ? -15.227 -4.835 15.389 1.00 38.97 226 ILE A C 1
ATOM 1833 O O . ILE A 1 226 ? -14.658 -5.846 15.780 1.00 38.97 226 ILE A O 1
ATOM 1837 N N . GLU A 1 227 ? -16.413 -4.915 14.708 1.00 34.25 227 GLU A N 1
ATOM 1838 C CA . GLU A 1 227 ? -17.237 -6.129 14.302 1.00 34.25 227 GLU A CA 1
ATOM 1839 C C . GLU A 1 227 ? -18.344 -5.810 13.203 1.00 34.25 227 GLU A C 1
ATOM 1841 O O . GLU A 1 227 ? -19.166 -4.951 13.509 1.00 34.25 227 GLU A O 1
ATOM 1846 N N . ARG A 1 228 ? -18.591 -6.432 11.996 1.00 35.47 228 ARG A N 1
ATOM 1847 C CA . ARG A 1 228 ? -18.020 -7.551 11.154 1.00 35.47 228 ARG A CA 1
ATOM 1848 C C . ARG A 1 228 ? -18.610 -7.737 9.673 1.00 35.47 228 ARG A C 1
ATOM 1850 O O . ARG A 1 228 ? -19.756 -8.081 9.521 1.00 35.47 228 ARG A O 1
ATOM 1857 N N . ASN A 1 229 ? -17.858 -7.829 8.557 1.00 32.12 229 ASN A N 1
ATOM 1858 C CA . ASN A 1 229 ? -18.272 -8.000 7.095 1.00 32.12 229 ASN A CA 1
ATOM 1859 C C . ASN A 1 229 ? -19.462 -8.894 6.494 1.00 32.12 229 ASN A C 1
ATOM 1861 O O . ASN A 1 229 ? -20.169 -9.598 7.211 1.00 32.12 229 ASN A O 1
ATOM 1865 N N . GLY A 1 230 ? -19.650 -8.923 5.134 1.00 33.56 230 GLY A N 1
ATOM 1866 C CA . GLY A 1 230 ? -20.459 -9.878 4.288 1.00 33.56 230 GLY A CA 1
ATOM 1867 C C . GLY A 1 230 ? -20.084 -10.018 2.762 1.00 33.56 230 GLY A C 1
ATOM 1868 O O . GLY A 1 230 ? -18.931 -9.773 2.410 1.00 33.56 230 GLY A O 1
ATOM 1869 N N . THR A 1 231 ? -21.013 -10.439 1.856 1.00 38.44 231 THR A N 1
ATOM 1870 C CA . THR A 1 231 ? -20.844 -10.595 0.365 1.00 38.44 231 THR A CA 1
ATOM 1871 C C . THR A 1 231 ? -21.451 -9.481 -0.539 1.00 38.44 231 THR A C 1
ATOM 1873 O O . THR A 1 231 ? -22.656 -9.229 -0.464 1.00 38.44 231 THR A O 1
ATOM 1876 N N . GLY A 1 232 ? -20.675 -8.913 -1.487 1.00 50.47 232 GLY A N 1
ATOM 1877 C CA . GLY A 1 232 ? -21.057 -7.758 -2.345 1.00 50.47 232 GLY A CA 1
ATOM 1878 C C . GLY A 1 232 ? -21.258 -7.986 -3.868 1.00 50.47 232 GLY A C 1
ATOM 1879 O O . GLY A 1 232 ? -21.180 -9.110 -4.355 1.00 50.47 232 GLY A O 1
ATOM 1880 N N . ASP A 1 233 ? -21.516 -6.890 -4.606 1.00 59.84 233 ASP A N 1
ATOM 1881 C CA . ASP A 1 233 ? -21.840 -6.805 -6.054 1.00 59.84 233 ASP A CA 1
ATOM 1882 C C . ASP A 1 233 ? -20.661 -6.245 -6.893 1.00 59.84 233 ASP A C 1
ATOM 1884 O O . ASP A 1 233 ? -19.890 -5.394 -6.439 1.00 59.84 233 ASP A O 1
ATOM 1888 N N . GLN A 1 234 ? -20.527 -6.716 -8.135 1.00 63.81 234 GLN A N 1
ATOM 1889 C CA . GLN A 1 234 ? -19.451 -6.391 -9.071 1.00 63.81 234 GLN A CA 1
ATOM 1890 C C . GLN A 1 234 ? -19.606 -5.021 -9.756 1.00 63.81 234 GLN A C 1
ATOM 1892 O O . GLN A 1 234 ? -18.593 -4.349 -9.976 1.00 63.81 234 GLN A O 1
ATOM 1897 N N . ASP A 1 235 ? -20.826 -4.572 -10.069 1.00 74.12 235 ASP A N 1
ATOM 1898 C CA . ASP A 1 235 ? -21.023 -3.240 -10.672 1.00 74.12 235 ASP A CA 1
ATOM 1899 C C . ASP A 1 235 ? -20.941 -2.127 -9.621 1.00 74.12 235 ASP A C 1
ATOM 1901 O O . ASP A 1 235 ? -20.402 -1.047 -9.889 1.00 74.12 235 ASP A O 1
ATOM 1905 N N . ALA A 1 236 ? -21.346 -2.432 -8.385 1.00 75.50 236 ALA A N 1
ATOM 1906 C CA . ALA A 1 236 ? -21.056 -1.600 -7.224 1.00 75.50 236 ALA A CA 1
ATOM 1907 C C . ALA A 1 236 ? -19.540 -1.401 -7.033 1.00 75.50 236 ALA A C 1
ATOM 1909 O O . ALA A 1 236 ? -19.074 -0.271 -6.869 1.00 75.50 236 ALA A O 1
ATOM 1910 N N . PHE A 1 237 ? -18.755 -2.481 -7.119 1.00 77.62 237 PHE A N 1
ATOM 1911 C CA . PHE A 1 237 ? -17.294 -2.417 -7.040 1.00 77.62 237 PHE A CA 1
ATOM 1912 C C . PHE A 1 237 ? -16.691 -1.525 -8.138 1.00 77.62 237 PHE A C 1
ATOM 1914 O O . PHE A 1 237 ? -15.873 -0.655 -7.844 1.00 77.62 237 PHE A O 1
ATOM 1921 N N . ASN A 1 238 ? -17.136 -1.676 -9.392 1.00 83.69 238 ASN A N 1
ATOM 1922 C CA . ASN A 1 238 ? -16.650 -0.869 -10.518 1.00 83.69 238 ASN A CA 1
ATOM 1923 C C . ASN A 1 238 ? -16.874 0.641 -10.300 1.00 83.69 238 ASN A C 1
ATOM 1925 O O . ASN A 1 238 ? -15.976 1.447 -10.565 1.00 83.69 238 ASN A O 1
ATOM 1929 N N . LEU A 1 239 ? -18.044 1.033 -9.781 1.00 86.06 239 LEU A N 1
ATOM 1930 C CA . LEU A 1 239 ? -18.359 2.429 -9.455 1.00 86.06 239 LEU A CA 1
ATOM 1931 C C . LEU A 1 239 ? -17.420 3.002 -8.384 1.00 86.06 239 LEU A C 1
ATOM 1933 O O . LEU A 1 239 ? -16.878 4.091 -8.575 1.00 86.06 239 LEU A O 1
ATOM 1937 N N . LEU A 1 240 ? -17.185 2.246 -7.309 1.00 87.31 240 LEU A N 1
ATOM 1938 C CA . LEU A 1 240 ? -16.325 2.631 -6.181 1.00 87.31 240 LEU A CA 1
ATOM 1939 C C . LEU A 1 240 ? -14.825 2.667 -6.530 1.00 87.31 240 LEU A C 1
ATOM 1941 O O . LEU A 1 240 ? -14.051 3.308 -5.818 1.00 87.31 240 LEU A O 1
ATOM 1945 N N . VAL A 1 241 ? -14.416 2.001 -7.618 1.00 87.19 241 VAL A N 1
ATOM 1946 C CA . VAL A 1 241 ? -13.047 2.049 -8.164 1.00 87.19 241 VAL A CA 1
ATOM 1947 C C . VAL A 1 241 ? -12.825 3.232 -9.107 1.00 87.19 241 VAL A C 1
ATOM 1949 O O . VAL A 1 241 ? -11.737 3.807 -9.135 1.00 87.19 241 VAL A O 1
ATOM 1952 N N . THR A 1 242 ? -13.822 3.578 -9.924 1.00 86.56 242 THR A N 1
ATOM 1953 C CA . THR A 1 242 ? -13.632 4.494 -11.067 1.00 86.56 242 THR A CA 1
ATOM 1954 C C . THR A 1 242 ? -14.047 5.938 -10.810 1.00 86.56 242 THR A C 1
ATOM 1956 O O . THR A 1 242 ? -13.601 6.817 -11.544 1.00 86.56 242 THR A O 1
ATOM 1959 N N . ASN A 1 243 ? -14.862 6.202 -9.786 1.00 88.62 243 ASN A N 1
ATOM 1960 C CA . ASN A 1 243 ? -15.382 7.538 -9.499 1.00 88.62 243 ASN A CA 1
ATOM 1961 C C . ASN A 1 243 ? -14.787 8.052 -8.176 1.00 88.62 243 ASN A C 1
ATOM 1963 O O . ASN A 1 243 ? -15.094 7.488 -7.123 1.00 88.62 243 ASN A O 1
ATOM 1967 N N . PRO A 1 244 ? -13.937 9.096 -8.202 1.00 91.00 244 PRO A N 1
ATOM 1968 C CA . PRO A 1 244 ? -13.474 9.764 -6.992 1.00 91.00 244 PRO A CA 1
ATOM 1969 C C . PRO A 1 244 ? -14.623 10.380 -6.197 1.00 91.00 244 PRO A C 1
ATOM 1971 O O . PRO A 1 244 ? -15.630 10.776 -6.782 1.00 91.00 244 PRO A O 1
ATOM 1974 N N . ILE A 1 245 ? -14.451 10.535 -4.886 1.00 92.31 245 ILE A N 1
ATOM 1975 C CA . ILE A 1 245 ? -15.320 11.363 -4.038 1.00 92.31 245 ILE A CA 1
ATOM 1976 C C . ILE A 1 245 ? -14.484 12.347 -3.229 1.00 92.31 245 ILE A C 1
ATOM 1978 O O . ILE A 1 245 ? -13.344 12.045 -2.875 1.00 92.31 245 ILE A O 1
ATOM 1982 N N . GLU A 1 246 ? -15.045 13.526 -2.967 1.00 93.19 246 GLU A N 1
ATOM 1983 C CA . GLU A 1 246 ? -14.406 14.541 -2.133 1.00 93.19 246 GLU A CA 1
ATOM 1984 C C . GLU A 1 246 ? -14.525 14.166 -0.646 1.00 93.19 246 GLU A C 1
ATOM 1986 O O . GLU A 1 246 ? -15.612 13.861 -0.146 1.00 93.19 246 GLU A O 1
ATOM 1991 N N . SER A 1 247 ? -13.394 14.212 0.054 1.00 92.00 247 SER A N 1
ATOM 1992 C CA . SER A 1 247 ? -13.274 14.061 1.503 1.00 92.00 247 SER A CA 1
ATOM 1993 C C . SER A 1 247 ? -12.502 15.235 2.088 1.00 92.00 247 SER A C 1
ATOM 1995 O O . SER A 1 247 ? -11.541 15.724 1.486 1.00 92.00 247 SER A O 1
ATOM 1997 N N . LYS A 1 248 ? -12.910 15.693 3.269 1.00 92.81 248 LYS A N 1
ATOM 1998 C CA . LYS A 1 248 ? -12.580 17.017 3.786 1.00 92.81 248 LYS A CA 1
ATOM 1999 C C . LYS A 1 248 ? -12.574 17.058 5.308 1.00 92.81 248 LYS A C 1
ATOM 2001 O O . LYS A 1 248 ? -13.425 16.469 5.963 1.00 92.81 248 LYS A O 1
ATOM 2006 N N . TYR A 1 249 ? -11.631 17.812 5.859 1.00 90.75 249 TYR A N 1
ATOM 2007 C CA . TYR A 1 249 ? -11.532 18.080 7.291 1.00 90.75 249 TYR A CA 1
ATOM 2008 C C . TYR A 1 249 ? -11.263 19.569 7.501 1.00 90.75 249 TYR A C 1
ATOM 2010 O O . TYR A 1 249 ? -10.363 20.132 6.869 1.00 90.75 249 TYR A O 1
ATOM 2018 N N . ILE A 1 250 ? -12.040 20.203 8.379 1.00 88.00 250 ILE A N 1
ATOM 2019 C CA . ILE A 1 250 ? -11.855 21.589 8.814 1.00 88.00 250 ILE A CA 1
ATOM 2020 C C . ILE A 1 250 ? -11.810 21.588 10.337 1.00 88.00 250 ILE A C 1
ATOM 2022 O O . ILE A 1 250 ? -12.748 21.125 10.976 1.00 88.00 250 ILE A O 1
ATOM 2026 N N . ALA A 1 251 ? -10.747 22.161 10.888 1.00 88.06 251 ALA A N 1
ATOM 2027 C CA . ALA A 1 251 ? -10.633 22.535 12.290 1.00 88.06 251 ALA A CA 1
ATOM 2028 C C . ALA A 1 251 ? -9.845 23.847 12.396 1.00 88.06 251 ALA A C 1
ATOM 2030 O O . ALA A 1 251 ? -9.283 24.351 11.417 1.00 88.06 251 ALA A O 1
ATOM 2031 N N . THR A 1 252 ? -9.759 24.401 13.596 1.00 85.62 252 THR A N 1
ATOM 2032 C CA . THR A 1 252 ? -9.028 25.633 13.892 1.00 85.62 252 THR A CA 1
ATOM 2033 C C . THR A 1 252 ? -7.574 25.547 13.405 1.00 85.62 252 THR A C 1
ATOM 2035 O O . THR A 1 252 ? -6.771 24.744 13.875 1.00 85.62 252 THR A O 1
ATOM 2038 N N . GLY A 1 253 ? -7.232 26.373 12.409 1.00 84.62 253 GLY A N 1
ATOM 2039 C CA . GLY A 1 253 ? -5.906 26.408 11.778 1.00 84.62 253 GLY A CA 1
ATOM 2040 C C . GLY A 1 253 ? -5.602 25.284 10.772 1.00 84.62 253 GLY A C 1
ATOM 2041 O O . GLY A 1 253 ? -4.494 25.252 10.243 1.00 84.62 253 GLY A O 1
ATOM 2042 N N . SER A 1 254 ? -6.551 24.386 10.480 1.00 82.88 254 SER A N 1
ATOM 2043 C CA . SER A 1 254 ? -6.355 23.210 9.617 1.00 82.88 254 SER A CA 1
ATOM 2044 C C . SER A 1 254 ? -7.501 23.027 8.619 1.00 82.88 254 SER A C 1
ATOM 2046 O O . SER A 1 254 ? -8.644 22.832 9.015 1.00 82.88 254 SER A O 1
ATOM 2048 N N . HIS A 1 255 ? -7.201 23.020 7.319 1.00 90.75 255 HIS A N 1
ATOM 2049 C CA . HIS A 1 255 ? -8.178 22.719 6.268 1.00 90.75 255 HIS A CA 1
ATOM 2050 C C . HIS A 1 255 ? -7.548 21.771 5.247 1.00 90.75 255 HIS A C 1
ATOM 2052 O O . HIS A 1 255 ? -6.540 22.101 4.622 1.00 90.75 255 HIS A O 1
ATOM 2058 N N . PHE A 1 256 ? -8.144 20.591 5.095 1.00 89.75 256 PHE A N 1
ATOM 2059 C CA . PHE A 1 256 ? -7.698 19.540 4.187 1.00 89.75 256 PHE A CA 1
ATOM 2060 C C . PHE A 1 256 ? -8.831 19.106 3.266 1.00 89.75 256 PHE A C 1
ATOM 2062 O O . PHE A 1 256 ? -9.996 19.080 3.666 1.00 89.75 256 PHE A O 1
ATOM 2069 N N . THR A 1 257 ? -8.483 18.743 2.035 1.00 90.50 257 THR A N 1
ATOM 2070 C CA . THR A 1 257 ? -9.422 18.256 1.023 1.00 90.50 257 THR A CA 1
ATOM 2071 C C . THR A 1 257 ? -8.690 17.315 0.070 1.00 90.50 257 THR A C 1
ATOM 2073 O O . THR A 1 257 ? -7.565 17.599 -0.348 1.00 90.50 257 THR A O 1
ATOM 2076 N N . SER A 1 258 ? -9.324 16.205 -0.295 1.00 92.06 258 SER A N 1
ATOM 2077 C CA . SER A 1 258 ? -8.828 15.249 -1.287 1.00 92.06 258 SER A CA 1
ATOM 2078 C C . SER A 1 258 ? -9.994 14.690 -2.099 1.00 92.06 258 SER A C 1
ATOM 2080 O O . SER A 1 258 ? -11.098 14.581 -1.575 1.00 92.06 258 SER A O 1
ATOM 2082 N N . ALA A 1 259 ? -9.759 14.331 -3.362 1.00 92.44 259 ALA A N 1
ATOM 2083 C CA . ALA A 1 259 ? -10.757 13.713 -4.233 1.00 92.44 259 ALA A CA 1
ATOM 2084 C C . ALA A 1 259 ? -10.185 12.421 -4.834 1.00 92.44 259 ALA A C 1
ATOM 2086 O O . ALA A 1 259 ? -9.407 12.454 -5.787 1.00 92.44 259 ALA A O 1
ATOM 2087 N N . GLU A 1 260 ? -10.547 11.279 -4.250 1.00 92.31 260 GLU A N 1
ATOM 2088 C CA . GLU A 1 260 ? -9.978 9.953 -4.543 1.00 92.31 260 GLU A CA 1
ATOM 2089 C C . GLU A 1 260 ? -11.094 8.889 -4.539 1.00 92.31 260 GLU A C 1
ATOM 2091 O O . GLU A 1 260 ? -12.101 9.074 -3.853 1.00 92.31 260 GLU A O 1
ATOM 2096 N N . PRO A 1 261 ? -10.986 7.783 -5.301 1.00 92.56 261 PRO A N 1
ATOM 2097 C CA . PRO A 1 261 ? -11.997 6.732 -5.283 1.00 92.56 261 PRO A CA 1
ATOM 2098 C C . PRO A 1 261 ? -11.880 5.884 -4.011 1.00 92.56 261 PRO A C 1
ATOM 2100 O O . PRO A 1 261 ? -10.795 5.704 -3.450 1.00 92.56 261 PRO A O 1
ATOM 2103 N N . VAL A 1 262 ? -13.012 5.326 -3.581 1.00 92.94 262 VAL A N 1
ATOM 2104 C CA . VAL A 1 262 ? -13.124 4.526 -2.349 1.00 92.94 262 VAL A CA 1
ATOM 2105 C C . VAL A 1 262 ? -12.302 3.237 -2.425 1.00 92.94 262 VAL A C 1
ATOM 2107 O O . VAL A 1 262 ? -11.862 2.731 -1.395 1.00 92.94 262 VAL A O 1
ATOM 2110 N N . ILE A 1 263 ? -12.065 2.706 -3.629 1.00 91.00 263 ILE A N 1
ATOM 2111 C CA . ILE A 1 263 ? -11.286 1.485 -3.856 1.00 91.00 263 ILE A CA 1
ATOM 2112 C C . ILE A 1 263 ? -10.203 1.756 -4.910 1.00 91.00 263 ILE A C 1
ATOM 2114 O O . ILE A 1 263 ? -10.483 1.859 -6.100 1.00 91.00 263 ILE A O 1
ATOM 2118 N N . LYS A 1 264 ? -8.932 1.821 -4.509 1.00 91.25 264 LYS A N 1
ATOM 2119 C CA . LYS A 1 264 ? -7.800 1.976 -5.438 1.00 91.25 264 LYS A CA 1
ATOM 2120 C C . LYS A 1 264 ? -7.182 0.619 -5.748 1.00 91.25 264 LYS A C 1
ATOM 2122 O O . LYS A 1 264 ? -6.787 -0.118 -4.843 1.00 91.25 264 LYS A O 1
ATOM 2127 N N . LEU A 1 265 ? -7.048 0.313 -7.037 1.00 84.56 265 LEU A N 1
ATOM 2128 C CA . LEU A 1 265 ? -6.342 -0.871 -7.533 1.00 84.56 265 LEU A CA 1
ATOM 2129 C C . LEU A 1 265 ? -4.897 -0.523 -7.906 1.00 84.56 265 LEU A C 1
ATOM 2131 O O . LEU A 1 265 ? -4.623 0.558 -8.431 1.00 84.56 265 LEU A O 1
ATOM 2135 N N . HIS A 1 266 ? -3.965 -1.449 -7.684 1.00 84.12 266 HIS A N 1
ATOM 2136 C CA . HIS A 1 266 ? -2.564 -1.260 -8.047 1.00 84.12 266 HIS A CA 1
ATOM 2137 C C . HIS A 1 266 ? -2.425 -1.176 -9.583 1.00 84.12 266 HIS A C 1
ATOM 2139 O O . HIS A 1 266 ? -2.920 -2.061 -10.291 1.00 84.12 266 HIS A O 1
ATOM 2145 N N . PRO A 1 267 ? -1.765 -0.143 -10.148 1.00 79.00 267 PRO A N 1
ATOM 2146 C CA . PRO A 1 267 ? -1.857 0.174 -11.574 1.00 79.00 267 PRO A CA 1
ATOM 2147 C C . PRO A 1 267 ? -1.363 -0.946 -12.497 1.00 79.00 267 PRO A C 1
ATOM 2149 O O . PRO A 1 267 ? -1.895 -1.077 -13.602 1.00 79.00 267 PRO A O 1
ATOM 2152 N N . VAL A 1 268 ? -0.406 -1.766 -12.045 1.00 76.50 268 VAL A N 1
ATOM 2153 C CA . VAL A 1 268 ? 0.150 -2.891 -12.818 1.00 76.50 268 VAL A CA 1
ATOM 2154 C C . VAL A 1 268 ? -0.602 -4.200 -12.556 1.00 76.50 268 VAL A C 1
ATOM 2156 O O . VAL A 1 268 ? -1.086 -4.816 -13.501 1.00 76.50 268 VAL A O 1
ATOM 2159 N N . THR A 1 269 ? -0.706 -4.636 -11.296 1.00 78.31 269 THR A N 1
ATOM 2160 C CA . THR A 1 269 ? -1.256 -5.965 -10.947 1.00 78.31 269 THR A CA 1
ATOM 2161 C C . THR A 1 269 ? -2.783 -6.017 -10.926 1.00 78.31 269 THR A C 1
ATOM 2163 O O . THR A 1 269 ? -3.345 -7.101 -11.035 1.00 78.31 269 THR A O 1
ATOM 2166 N N . LYS A 1 270 ? -3.452 -4.858 -10.819 1.00 78.75 270 LYS A N 1
ATOM 2167 C CA . LYS A 1 270 ? -4.911 -4.689 -10.652 1.00 78.75 270 LYS A CA 1
ATOM 2168 C C . LYS A 1 270 ? -5.502 -5.288 -9.369 1.00 78.75 270 LYS A C 1
ATOM 2170 O O . LYS A 1 270 ? -6.717 -5.294 -9.207 1.00 78.75 270 LYS A O 1
ATOM 2175 N N . GLU A 1 271 ? -4.661 -5.726 -8.438 1.00 81.00 271 GLU A N 1
ATOM 2176 C CA . GLU A 1 271 ? -5.069 -6.130 -7.090 1.00 81.00 271 GLU A CA 1
ATOM 2177 C C . GLU A 1 271 ? -5.476 -4.907 -6.251 1.00 81.00 271 GLU A C 1
ATOM 2179 O O . GLU A 1 271 ? -5.109 -3.772 -6.569 1.00 81.00 271 GLU A O 1
ATOM 2184 N N . LEU A 1 272 ? -6.213 -5.133 -5.161 1.00 81.75 272 LEU A N 1
ATOM 2185 C CA . LEU A 1 272 ? -6.574 -4.088 -4.201 1.00 81.75 272 LEU A CA 1
ATOM 2186 C C . LEU A 1 272 ? -5.315 -3.467 -3.571 1.00 81.75 272 LEU A C 1
ATOM 2188 O O . LEU A 1 272 ? -4.491 -4.180 -3.002 1.00 81.75 272 LEU A O 1
ATOM 2192 N N . TRP A 1 273 ? -5.184 -2.140 -3.653 1.00 84.94 273 TRP A N 1
ATOM 2193 C CA . TRP A 1 273 ? -4.042 -1.389 -3.118 1.00 84.94 273 TRP A CA 1
ATOM 2194 C C . TRP A 1 273 ? -4.415 -0.521 -1.914 1.00 84.94 273 TRP A C 1
ATOM 2196 O O . TRP A 1 273 ? -3.660 -0.474 -0.944 1.00 84.94 273 TRP A O 1
ATOM 2206 N N . GLN A 1 274 ? -5.565 0.156 -1.972 1.00 91.62 274 GLN A N 1
ATOM 2207 C CA . GLN A 1 274 ? -6.074 0.979 -0.877 1.00 91.62 274 GLN A CA 1
ATOM 2208 C C . GLN A 1 274 ? -7.608 0.965 -0.850 1.00 91.62 274 GLN A C 1
ATOM 2210 O O . GLN A 1 274 ? -8.239 1.096 -1.898 1.00 91.62 274 GLN A O 1
ATOM 2215 N N . ILE A 1 275 ? -8.199 0.877 0.340 1.00 90.38 275 ILE A N 1
ATOM 2216 C CA . ILE A 1 275 ? -9.568 1.325 0.614 1.00 90.38 275 ILE A CA 1
ATOM 2217 C C . ILE A 1 275 ? -9.486 2.720 1.252 1.00 90.38 275 ILE A C 1
ATOM 2219 O O . ILE A 1 275 ? -8.625 2.967 2.095 1.00 90.38 275 ILE A O 1
ATOM 2223 N N . ARG A 1 276 ? -10.357 3.635 0.823 1.00 93.38 276 ARG A N 1
ATOM 2224 C CA . ARG A 1 276 ? -10.544 4.981 1.387 1.00 93.38 276 ARG A CA 1
ATOM 2225 C C . ARG A 1 276 ? -12.017 5.129 1.745 1.00 93.38 276 ARG A C 1
ATOM 2227 O O . ARG A 1 276 ? -12.807 5.645 0.958 1.00 93.38 276 ARG A O 1
ATOM 2234 N N . TYR A 1 277 ? -12.402 4.589 2.895 1.00 92.12 277 TYR A N 1
ATOM 2235 C CA . TYR A 1 277 ? -13.787 4.588 3.350 1.00 92.12 277 TYR A CA 1
ATOM 2236 C C . TYR A 1 277 ? -13.869 5.267 4.710 1.00 92.12 277 TYR A C 1
ATOM 2238 O O . TYR A 1 277 ? -13.516 4.692 5.732 1.00 92.12 277 TYR A O 1
ATOM 2246 N N . ASN A 1 278 ? -14.365 6.493 4.709 1.00 92.31 278 ASN A N 1
ATOM 2247 C CA . ASN A 1 278 ? -14.897 7.160 5.882 1.00 92.31 278 ASN A CA 1
ATOM 2248 C C . ASN A 1 278 ? -16.207 7.840 5.446 1.00 92.31 278 ASN A C 1
ATOM 2250 O O . ASN A 1 278 ? -16.382 8.190 4.273 1.00 92.31 278 ASN A O 1
ATOM 2254 N N . HIS A 1 279 ? -17.176 7.907 6.354 1.00 87.44 279 HIS A N 1
ATOM 2255 C CA . HIS A 1 279 ? -18.472 8.538 6.108 1.00 87.44 279 HIS A CA 1
ATOM 2256 C C . HIS A 1 279 ? -18.540 9.951 6.695 1.00 87.44 279 HIS A C 1
ATOM 2258 O O . HIS A 1 279 ? -19.270 10.788 6.167 1.00 87.44 279 HIS A O 1
ATOM 2264 N N . TYR A 1 280 ? -17.783 10.202 7.767 1.00 87.62 280 TYR A N 1
ATOM 2265 C CA . TYR A 1 280 ? -17.862 11.418 8.575 1.00 87.62 280 TYR A CA 1
ATOM 2266 C C . TYR A 1 280 ? -17.109 12.603 7.948 1.00 87.62 280 TYR A C 1
ATOM 2268 O O . TYR A 1 280 ? -17.530 13.742 8.114 1.00 87.62 280 TYR A O 1
ATOM 2276 N N . ASP A 1 281 ? -16.042 12.338 7.185 1.00 90.88 281 ASP A N 1
ATOM 2277 C CA . ASP A 1 281 ? -15.253 13.342 6.450 1.00 90.88 281 ASP A CA 1
ATOM 2278 C C . ASP A 1 281 ? -15.682 13.499 4.973 1.00 90.88 281 ASP A C 1
ATOM 2280 O O . ASP A 1 281 ? -15.068 14.254 4.223 1.00 90.88 281 ASP A O 1
ATOM 2284 N N . ARG A 1 282 ? -16.726 12.790 4.523 1.00 92.25 282 ARG A N 1
ATOM 2285 C CA . ARG A 1 282 ? -17.131 12.726 3.111 1.00 92.25 282 ARG A CA 1
ATOM 2286 C C . ARG A 1 282 ? -18.048 13.892 2.718 1.00 92.25 282 ARG A C 1
ATOM 2288 O O . ARG A 1 282 ? -19.200 13.967 3.152 1.00 92.25 282 ARG A O 1
ATOM 2295 N N . GLU A 1 283 ? -17.572 14.725 1.801 1.00 93.56 283 GLU A N 1
ATOM 2296 C CA . GLU A 1 283 ? -18.217 15.956 1.321 1.00 93.56 283 GLU A CA 1
ATOM 2297 C C . GLU A 1 283 ? -19.298 15.675 0.241 1.00 93.56 283 GLU A C 1
ATOM 2299 O O . GLU A 1 283 ? -19.643 14.522 -0.056 1.00 93.56 283 GLU A O 1
ATOM 2304 N N . TYR A 1 284 ? -19.911 16.717 -0.328 1.00 91.00 284 TYR A N 1
ATOM 2305 C CA . TYR A 1 284 ? -20.846 16.609 -1.459 1.00 91.00 284 TYR A CA 1
ATOM 2306 C C . TYR A 1 284 ? -20.276 15.798 -2.640 1.00 91.00 284 TYR A C 1
ATOM 2308 O O . TYR A 1 284 ? -19.135 15.981 -3.054 1.00 91.00 284 TYR A O 1
ATOM 2316 N N . LEU A 1 285 ? -21.107 14.949 -3.257 1.00 90.81 285 LEU A N 1
ATOM 2317 C CA . LEU A 1 285 ? -20.729 14.100 -4.399 1.00 90.81 285 LEU A CA 1
ATOM 2318 C C . LEU A 1 285 ? -20.696 14.871 -5.738 1.00 90.81 285 LEU A C 1
ATOM 2320 O O . LEU A 1 285 ? -21.324 14.471 -6.717 1.00 90.81 285 LEU A O 1
ATOM 2324 N N . ASN A 1 286 ? -19.970 15.991 -5.774 1.00 89.19 286 ASN A N 1
ATOM 2325 C CA . ASN A 1 286 ? -19.828 16.881 -6.937 1.00 89.19 286 ASN A CA 1
ATOM 2326 C C . ASN A 1 286 ? -19.060 16.249 -8.123 1.00 89.19 286 ASN A C 1
ATOM 2328 O O . ASN A 1 286 ? -19.164 16.725 -9.252 1.00 89.19 286 ASN A O 1
ATOM 2332 N N . THR A 1 287 ? -18.327 15.163 -7.872 1.00 90.50 287 THR A N 1
ATOM 2333 C CA . THR A 1 287 ? -17.541 14.380 -8.834 1.00 90.50 287 THR A CA 1
ATOM 2334 C C . THR A 1 287 ? -18.356 13.359 -9.628 1.00 90.50 287 THR A C 1
ATOM 2336 O O . THR A 1 287 ? -17.880 12.870 -10.653 1.00 90.50 287 THR A O 1
ATOM 2339 N N . ILE A 1 288 ? -19.552 12.988 -9.157 1.00 90.00 288 ILE A N 1
ATOM 2340 C CA . ILE A 1 288 ? -20.322 11.868 -9.710 1.00 90.00 288 ILE A CA 1
ATOM 2341 C C . ILE A 1 288 ? -21.307 12.376 -10.778 1.00 90.00 288 ILE A C 1
ATOM 2343 O O . ILE A 1 288 ? -22.107 13.266 -10.481 1.00 90.00 288 ILE A O 1
ATOM 2347 N N . PRO A 1 289 ? -21.325 11.806 -12.001 1.00 86.06 289 PRO A N 1
ATOM 2348 C CA . PRO A 1 289 ? -22.317 12.156 -13.017 1.00 86.06 289 PRO A CA 1
ATOM 2349 C C . PRO A 1 289 ? -23.761 11.980 -12.525 1.00 86.06 289 PRO A C 1
ATOM 2351 O O . PRO A 1 289 ? -24.086 11.005 -11.842 1.00 86.06 289 PRO A O 1
ATOM 2354 N N . PHE A 1 290 ? -24.643 12.913 -12.896 1.00 86.69 290 PHE A N 1
ATOM 2355 C CA . PHE A 1 290 ? -26.039 12.964 -12.434 1.00 86.69 290 PHE A CA 1
ATOM 2356 C C . PHE A 1 290 ? -26.824 11.670 -12.712 1.00 86.69 290 PHE A C 1
ATOM 2358 O O . PHE A 1 290 ? -27.606 11.226 -11.877 1.00 86.69 290 PHE A O 1
ATOM 2365 N N . ASP A 1 291 ? -26.584 11.034 -13.857 1.00 88.62 291 ASP A N 1
ATOM 2366 C CA . ASP A 1 291 ? -27.184 9.755 -14.248 1.00 88.62 291 ASP A CA 1
ATOM 2367 C C . ASP A 1 291 ? -26.672 8.566 -13.416 1.00 88.62 291 ASP A C 1
ATOM 2369 O O . ASP A 1 291 ? -27.377 7.569 -13.269 1.00 88.62 291 ASP A O 1
ATOM 2373 N N . ARG A 1 292 ? -25.469 8.669 -12.832 1.00 84.69 292 ARG A N 1
ATOM 2374 C CA . ARG A 1 292 ? -24.826 7.603 -12.043 1.00 84.69 292 ARG A CA 1
ATOM 2375 C C . ARG A 1 292 ? -24.913 7.805 -10.532 1.00 84.69 292 ARG A C 1
ATOM 2377 O O . ARG A 1 292 ? -24.645 6.858 -9.793 1.00 84.69 292 ARG A O 1
ATOM 2384 N N . ILE A 1 293 ? -25.312 8.985 -10.046 1.00 91.44 293 ILE A N 1
ATOM 2385 C CA . ILE A 1 293 ? -25.272 9.322 -8.611 1.00 91.44 293 ILE A CA 1
ATOM 2386 C C . ILE A 1 293 ? -26.084 8.352 -7.739 1.00 91.44 293 ILE A C 1
ATOM 2388 O O . ILE A 1 293 ? -25.619 7.928 -6.683 1.00 91.44 293 ILE A O 1
ATOM 2392 N N . MET A 1 294 ? -27.256 7.912 -8.208 1.00 90.62 294 MET A N 1
ATOM 2393 C CA . MET A 1 294 ? -28.081 6.940 -7.482 1.00 90.62 294 MET A CA 1
ATOM 2394 C C . MET A 1 294 ? -27.481 5.531 -7.476 1.00 90.62 294 MET A C 1
ATOM 2396 O O . MET A 1 294 ? -27.669 4.806 -6.502 1.00 90.62 294 MET A O 1
ATOM 2400 N N . ASP A 1 295 ? -26.748 5.135 -8.518 1.00 85.00 295 ASP A N 1
ATOM 2401 C CA . ASP A 1 295 ? -26.034 3.855 -8.530 1.00 85.00 295 ASP A CA 1
ATOM 2402 C C . ASP A 1 295 ? -24.802 3.905 -7.628 1.00 85.00 295 ASP A C 1
ATOM 2404 O O . ASP A 1 295 ? -24.541 2.953 -6.895 1.00 85.00 295 ASP A O 1
ATOM 2408 N N . TYR A 1 296 ? -24.094 5.038 -7.604 1.00 90.25 296 TYR A N 1
ATOM 2409 C CA . TYR A 1 296 ? -22.997 5.261 -6.667 1.00 90.25 296 TYR A CA 1
ATOM 2410 C C . TYR A 1 296 ? -23.484 5.201 -5.211 1.00 90.25 296 TYR A C 1
ATOM 2412 O O . TYR A 1 296 ? -22.861 4.542 -4.381 1.00 90.25 296 TYR A O 1
ATOM 2420 N N . TYR A 1 297 ? -24.644 5.794 -4.897 1.00 92.81 297 TYR A N 1
ATOM 2421 C CA . TYR A 1 297 ? -25.261 5.642 -3.575 1.00 92.81 297 TYR A CA 1
ATOM 2422 C C . TYR A 1 297 ? -25.632 4.187 -3.257 1.00 92.81 297 TYR A C 1
ATOM 2424 O O . TYR A 1 297 ? -25.334 3.737 -2.152 1.00 92.81 297 TYR A O 1
ATOM 2432 N N . LYS A 1 298 ? -26.219 3.421 -4.194 1.00 86.44 298 LYS A N 1
ATOM 2433 C CA . LYS A 1 298 ? -26.468 1.974 -3.993 1.00 86.44 298 LYS A CA 1
ATOM 2434 C C . LYS A 1 298 ? -25.165 1.235 -3.677 1.00 86.44 298 LYS A C 1
ATOM 2436 O O . LYS A 1 298 ? -25.124 0.483 -2.707 1.00 86.44 298 LYS A O 1
ATOM 2441 N N . ALA A 1 299 ? -24.111 1.494 -4.452 1.00 86.12 299 ALA A N 1
ATOM 2442 C CA . ALA A 1 299 ? -22.803 0.868 -4.306 1.00 86.12 299 ALA A CA 1
ATOM 2443 C C . ALA A 1 299 ? -22.147 1.186 -2.955 1.00 86.12 299 ALA A C 1
ATOM 2445 O O . ALA A 1 299 ? -21.719 0.280 -2.244 1.00 86.12 299 ALA A O 1
ATOM 244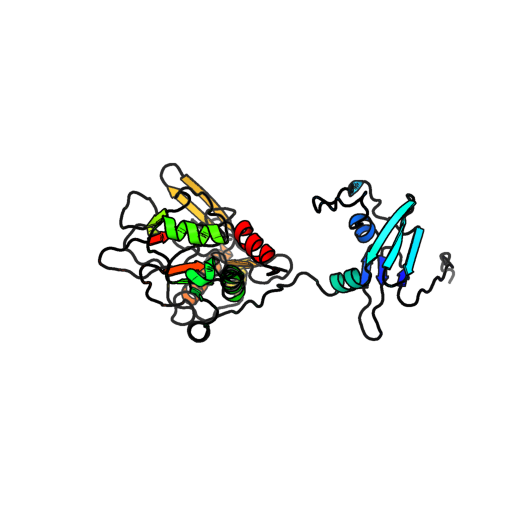6 N N . TYR A 1 300 ? -22.124 2.461 -2.562 1.00 91.75 300 TYR A N 1
ATOM 2447 C CA . TYR A 1 300 ? -21.556 2.912 -1.291 1.00 91.75 300 TYR A CA 1
ATOM 2448 C C . TYR A 1 300 ? -22.365 2.390 -0.090 1.00 91.75 300 TYR A C 1
ATOM 2450 O O . TYR A 1 300 ? -21.784 1.919 0.886 1.00 91.75 300 TYR A O 1
ATOM 2458 N N . ILE A 1 301 ? -23.703 2.388 -0.171 1.00 90.00 301 ILE A N 1
ATOM 2459 C CA . ILE A 1 301 ? -24.580 1.779 0.847 1.00 90.00 301 ILE A CA 1
ATOM 2460 C C . ILE A 1 301 ? -24.356 0.267 0.928 1.00 90.00 301 ILE A C 1
ATOM 2462 O O . ILE A 1 301 ? -24.397 -0.296 2.022 1.00 90.00 301 ILE A O 1
ATOM 2466 N N . GLN A 1 302 ? -24.126 -0.405 -0.202 1.00 86.25 302 GLN A N 1
ATOM 2467 C CA . GLN A 1 302 ? -23.807 -1.825 -0.204 1.00 86.25 302 GLN A CA 1
ATOM 2468 C C . GLN A 1 302 ? -22.449 -2.077 0.439 1.00 86.25 302 GLN A C 1
ATOM 2470 O O . GLN A 1 302 ? -22.411 -2.872 1.363 1.00 86.25 302 GLN A O 1
ATOM 2475 N N . LEU A 1 303 ? -21.379 -1.366 0.067 1.00 87.62 303 LEU A N 1
ATOM 2476 C CA . LEU A 1 303 ? -20.082 -1.476 0.746 1.00 87.62 303 LEU A CA 1
ATOM 2477 C C . LEU A 1 303 ? -20.216 -1.223 2.258 1.00 87.62 303 LEU A C 1
ATOM 2479 O O . LEU A 1 303 ? -19.725 -2.022 3.047 1.00 87.62 303 LEU A O 1
ATOM 2483 N N . GLY A 1 304 ? -20.956 -0.192 2.673 1.00 89.56 304 GLY A N 1
ATOM 2484 C CA . GLY A 1 304 ? -21.243 0.069 4.086 1.00 89.56 304 GLY A CA 1
ATOM 2485 C C . GLY A 1 304 ? -21.971 -1.085 4.789 1.00 89.56 304 GLY A C 1
ATOM 2486 O O . GLY A 1 304 ? -21.642 -1.416 5.925 1.00 89.56 304 GLY A O 1
ATOM 2487 N N . LYS A 1 305 ? -22.917 -1.755 4.117 1.00 87.56 305 LYS A N 1
ATOM 2488 C CA . LYS A 1 305 ? -23.539 -2.997 4.616 1.00 87.56 305 LYS A CA 1
ATOM 2489 C C . LYS A 1 305 ? -22.580 -4.180 4.587 1.00 87.56 305 LYS A C 1
ATOM 2491 O O . LYS A 1 305 ? -22.683 -5.044 5.445 1.00 87.56 305 LYS A O 1
ATOM 2496 N N . GLU A 1 306 ? -21.696 -4.254 3.599 1.00 84.75 306 GLU A N 1
ATOM 2497 C CA . GLU A 1 306 ? -20.693 -5.303 3.515 1.00 84.75 306 GLU A CA 1
ATOM 2498 C C . GLU A 1 306 ? -19.645 -5.163 4.591 1.00 84.75 306 GLU A C 1
ATOM 2500 O O . GLU A 1 306 ? -19.118 -6.188 4.958 1.00 84.75 306 GLU A O 1
ATOM 2505 N N . ILE A 1 307 ? -19.389 -3.971 5.124 1.00 87.31 307 ILE A N 1
ATOM 2506 C CA . ILE A 1 307 ? -18.544 -3.739 6.297 1.00 87.31 307 ILE A CA 1
ATOM 2507 C C . ILE A 1 307 ? -19.317 -4.128 7.580 1.00 87.31 307 ILE A C 1
ATOM 2509 O O . ILE A 1 307 ? -18.978 -5.116 8.224 1.00 87.31 307 ILE A O 1
ATOM 2513 N N . LYS A 1 308 ? -20.443 -3.457 7.868 1.00 86.38 308 LYS A N 1
ATOM 2514 C CA . LYS A 1 308 ? -21.174 -3.465 9.162 1.00 86.38 308 LYS A CA 1
ATOM 2515 C C . LYS A 1 308 ? -22.026 -4.709 9.531 1.00 86.38 308 LYS A C 1
ATOM 2517 O O . LYS A 1 308 ? -23.004 -4.588 10.274 1.00 86.38 308 LYS A O 1
ATOM 2522 N N . LYS A 1 309 ? -21.798 -5.884 8.952 1.00 84.31 309 LYS A N 1
ATOM 2523 C CA . LYS A 1 309 ? -22.631 -7.094 9.195 1.00 84.31 309 LYS A CA 1
ATOM 2524 C C . LYS A 1 309 ? -22.164 -7.848 10.469 1.00 84.31 309 LYS A C 1
ATOM 2526 O O . LYS A 1 309 ? -21.589 -7.234 11.367 1.00 84.31 309 LYS A O 1
ATOM 2531 N N . PRO A 1 310 ? -22.428 -9.171 10.574 1.00 85.88 310 PRO A N 1
ATOM 2532 C CA . PRO A 1 310 ? -21.653 -10.073 11.454 1.00 85.88 310 PRO A CA 1
ATOM 2533 C C . PRO A 1 310 ? -20.635 -11.115 10.847 1.00 85.88 310 PRO A C 1
ATOM 2535 O O . PRO A 1 310 ? -20.536 -12.189 11.441 1.00 85.88 310 PRO A O 1
ATOM 2538 N N . SER A 1 311 ? -19.853 -10.900 9.749 1.00 82.56 311 SER A N 1
ATOM 2539 C CA . SER A 1 311 ? -18.700 -11.786 9.320 1.00 82.56 311 SER A CA 1
ATOM 2540 C C . SER A 1 311 ? -17.200 -11.433 9.636 1.00 82.56 311 SER A C 1
ATOM 2542 O O . SER A 1 311 ? -16.592 -12.246 10.342 1.00 82.56 311 SER A O 1
ATOM 2544 N N . ASN A 1 312 ? -16.543 -10.343 9.159 1.00 80.88 312 ASN A N 1
ATOM 2545 C CA . ASN A 1 312 ? -15.046 -10.185 9.226 1.00 80.88 312 ASN A CA 1
ATOM 2546 C C . ASN A 1 312 ? -14.393 -9.257 10.273 1.00 80.88 312 ASN A C 1
ATOM 2548 O O . ASN A 1 312 ? -13.447 -9.734 10.886 1.00 80.88 312 ASN A O 1
ATOM 2552 N N . GLU A 1 313 ? -14.752 -7.965 10.407 1.00 84.50 313 GLU A N 1
ATOM 2553 C CA . GLU A 1 313 ? -14.123 -7.019 11.371 1.00 84.50 313 GLU A CA 1
ATOM 2554 C C . GLU A 1 313 ? -13.906 -7.699 12.762 1.00 84.50 313 GLU A C 1
ATOM 2556 O O . GLU A 1 313 ? -14.773 -8.433 13.206 1.00 84.50 313 GLU A O 1
ATOM 2561 N N . TYR A 1 314 ? -12.766 -7.567 13.452 1.00 83.88 314 TYR A N 1
ATOM 2562 C CA . TYR A 1 314 ? -12.407 -8.518 14.531 1.00 83.88 314 TYR A CA 1
ATOM 2563 C C . TYR A 1 314 ? -12.635 -8.028 15.977 1.00 83.88 314 TYR A C 1
ATOM 2565 O O . TYR A 1 314 ? -11.765 -7.343 16.516 1.00 83.88 314 TYR A O 1
ATOM 2573 N N . TRP A 1 315 ? -13.722 -8.464 16.644 1.00 81.56 315 TRP A N 1
ATOM 2574 C CA . TRP A 1 315 ? -13.977 -8.135 18.062 1.00 81.56 315 TRP A CA 1
ATOM 2575 C C . TRP A 1 315 ? -12.945 -8.753 19.010 1.00 81.56 315 TRP A C 1
ATOM 2577 O O . TRP A 1 315 ? -12.679 -9.959 18.994 1.00 81.56 315 TRP A O 1
ATOM 2587 N N . LEU A 1 316 ? -12.464 -7.910 19.919 1.00 78.62 316 LEU A N 1
ATOM 2588 C CA . LEU A 1 316 ? -11.555 -8.198 21.022 1.00 78.62 316 LEU A CA 1
ATOM 2589 C C . LEU A 1 316 ? -11.673 -7.045 22.045 1.00 78.62 316 LEU A C 1
ATOM 2591 O O . LEU A 1 316 ? -11.898 -5.899 21.659 1.00 78.62 316 LEU A O 1
ATOM 2595 N N . GLN A 1 317 ? -11.519 -7.333 23.340 1.00 80.94 317 GLN A N 1
ATOM 2596 C CA . GLN A 1 317 ? -11.344 -6.306 24.378 1.00 80.94 317 GLN A CA 1
ATOM 2597 C C . GLN A 1 317 ? -9.849 -6.087 24.650 1.00 80.94 317 GLN A C 1
ATOM 2599 O O . GLN A 1 317 ? -9.024 -6.962 24.391 1.00 80.94 317 GLN A O 1
ATOM 2604 N N . LEU A 1 318 ? -9.493 -4.882 25.088 1.00 79.00 318 LEU A N 1
ATOM 2605 C CA . LEU A 1 318 ? -8.157 -4.333 24.905 1.00 79.00 318 LEU A CA 1
ATOM 2606 C C . LEU A 1 318 ? -7.606 -3.778 26.204 1.00 79.00 318 LEU A C 1
ATOM 2608 O O . LEU A 1 318 ? -7.882 -2.647 26.604 1.00 79.00 318 LEU A O 1
ATOM 2612 N N . GLU A 1 319 ? -6.804 -4.619 26.839 1.00 79.00 319 GLU A N 1
ATOM 2613 C CA . GLU A 1 319 ? -6.274 -4.363 28.165 1.00 79.00 319 GLU A CA 1
ATOM 2614 C C . GLU A 1 319 ? -5.042 -3.439 28.116 1.00 79.00 319 GLU A C 1
ATOM 2616 O O . GLU A 1 319 ? -4.251 -3.510 27.159 1.00 79.00 319 GLU A O 1
ATOM 2621 N N . PRO A 1 320 ? -4.849 -2.579 29.138 1.00 79.19 320 PRO A N 1
ATOM 2622 C CA . PRO A 1 320 ? -3.686 -1.703 29.248 1.00 79.19 320 PRO A CA 1
ATOM 2623 C C . PRO A 1 320 ? -2.366 -2.465 29.063 1.00 79.19 320 PRO A C 1
ATOM 2625 O O . PRO A 1 320 ? -2.110 -3.460 29.737 1.00 79.19 320 PRO A O 1
ATOM 2628 N N . GLY A 1 321 ? -1.521 -1.984 28.147 1.00 77.50 321 GLY A N 1
ATOM 2629 C CA . GLY A 1 321 ? -0.259 -2.637 27.777 1.00 77.50 321 GLY A CA 1
ATOM 2630 C C . GLY A 1 321 ? -0.322 -3.497 26.508 1.00 77.50 321 GLY A C 1
ATOM 2631 O O . GLY A 1 321 ? 0.634 -4.205 26.178 1.00 77.50 321 GLY A O 1
ATOM 2632 N N . THR A 1 322 ? -1.428 -3.423 25.768 1.00 79.12 322 THR A N 1
ATOM 2633 C CA . THR A 1 322 ? -1.537 -3.919 24.388 1.00 79.12 322 THR A CA 1
ATOM 2634 C C . THR A 1 322 ? -1.311 -2.773 23.402 1.00 79.12 322 THR A C 1
ATOM 2636 O O . THR A 1 322 ? -1.864 -1.690 23.591 1.00 79.12 322 THR A O 1
ATOM 2639 N N . VAL A 1 323 ? -0.527 -3.007 22.344 1.00 84.69 323 VAL A N 1
ATOM 2640 C CA . VAL A 1 323 ? -0.378 -2.083 21.207 1.00 84.69 323 VAL A CA 1
ATOM 2641 C C . VAL A 1 323 ? -0.689 -2.837 19.912 1.00 84.69 323 VAL A C 1
ATOM 2643 O O . VAL A 1 323 ? 0.017 -3.778 19.546 1.00 84.69 323 VAL A O 1
ATOM 2646 N N . LEU A 1 324 ? -1.751 -2.431 19.217 1.00 86.88 324 LEU A N 1
ATOM 2647 C CA . LEU A 1 324 ? -2.181 -2.991 17.933 1.00 86.88 324 LEU A CA 1
ATOM 2648 C C . LEU A 1 324 ? -1.752 -2.070 16.785 1.00 86.88 324 LEU A C 1
ATOM 2650 O O . LEU A 1 324 ? -2.117 -0.902 16.753 1.00 86.88 324 LEU A O 1
ATOM 2654 N N . PHE A 1 325 ? -1.021 -2.623 15.820 1.00 89.88 325 PHE A N 1
ATOM 2655 C CA . PHE A 1 325 ? -0.652 -1.974 14.563 1.00 89.88 325 PHE A CA 1
ATOM 2656 C C . PHE A 1 325 ? -1.553 -2.496 13.441 1.00 89.88 325 PHE A C 1
ATOM 2658 O O . PHE A 1 325 ? -1.714 -3.712 13.325 1.00 89.88 325 PHE A O 1
ATOM 2665 N N . PHE A 1 326 ? -2.060 -1.633 12.558 1.00 90.19 326 PHE A N 1
ATOM 2666 C CA . PHE A 1 326 ? -2.719 -2.068 11.321 1.00 90.19 326 PHE A CA 1
ATOM 2667 C C . PHE A 1 326 ? -2.477 -1.151 10.121 1.00 90.19 326 PHE A C 1
ATOM 2669 O O . PHE A 1 326 ? -2.229 0.047 10.228 1.00 90.19 326 PHE A O 1
ATOM 2676 N N . ASP A 1 327 ? -2.549 -1.755 8.943 1.00 90.50 327 ASP A N 1
ATOM 2677 C CA . ASP A 1 327 ? -2.476 -1.112 7.644 1.00 90.50 327 ASP A CA 1
ATOM 2678 C C . ASP A 1 327 ? -3.791 -0.365 7.360 1.00 90.50 327 ASP A C 1
ATOM 2680 O O . ASP A 1 327 ? -4.769 -0.968 6.919 1.00 90.50 327 ASP A O 1
ATOM 2684 N N . ASN A 1 328 ? -3.806 0.954 7.581 1.00 91.44 328 ASN A N 1
ATOM 2685 C CA . ASN A 1 328 ? -4.954 1.832 7.312 1.00 91.44 328 ASN A CA 1
ATOM 2686 C C . ASN A 1 328 ? -5.408 1.822 5.838 1.00 91.44 328 ASN A C 1
ATOM 2688 O O . ASN A 1 328 ? -6.536 2.183 5.531 1.00 91.44 328 ASN A O 1
ATOM 2692 N N . TRP A 1 329 ? -4.565 1.397 4.890 1.00 91.44 329 TRP A N 1
ATOM 2693 C CA . TRP A 1 329 ? -4.997 1.273 3.493 1.00 91.44 329 TRP A CA 1
ATOM 2694 C C . TRP A 1 329 ? -5.794 -0.019 3.250 1.00 91.44 329 TRP A C 1
ATOM 2696 O O . TRP A 1 329 ? -6.339 -0.201 2.163 1.00 91.44 329 TRP A O 1
ATOM 2706 N N . ARG A 1 330 ? -5.860 -0.932 4.225 1.00 89.06 330 ARG A N 1
ATOM 2707 C CA . ARG A 1 330 ? -6.453 -2.270 4.079 1.00 89.06 330 ARG A CA 1
ATOM 2708 C C . ARG A 1 330 ? -7.488 -2.606 5.154 1.00 89.06 330 ARG A C 1
ATOM 2710 O O . ARG A 1 330 ? -8.474 -3.270 4.843 1.00 89.06 330 ARG A O 1
ATOM 2717 N N . VAL A 1 331 ? -7.235 -2.236 6.405 1.00 90.06 331 VAL A N 1
ATOM 2718 C CA . VAL A 1 331 ? -8.035 -2.624 7.572 1.00 90.06 331 VAL A CA 1
ATOM 2719 C C . VAL A 1 331 ? -8.798 -1.405 8.070 1.00 90.06 331 VAL A C 1
ATOM 2721 O O . VAL A 1 331 ? -8.202 -0.473 8.602 1.00 90.06 331 VAL A O 1
ATOM 2724 N N . LEU A 1 332 ? -10.119 -1.435 7.894 1.00 90.81 332 LEU A N 1
ATOM 2725 C CA . LEU A 1 332 ? -11.025 -0.465 8.501 1.00 90.81 332 LEU A CA 1
ATOM 2726 C C . LEU A 1 332 ? -11.121 -0.727 10.006 1.00 90.81 332 LEU A C 1
ATOM 2728 O O . LEU A 1 332 ? -11.041 -1.875 10.455 1.00 90.81 332 LEU A O 1
ATOM 2732 N N . HIS A 1 333 ? -11.342 0.333 10.773 1.00 90.19 333 HIS A N 1
ATOM 2733 C CA . HIS A 1 333 ? -11.484 0.270 12.219 1.00 90.19 333 HIS A CA 1
ATOM 2734 C C . HIS A 1 333 ? -12.497 1.291 12.743 1.00 90.19 333 HIS A C 1
ATOM 2736 O O . HIS A 1 333 ? -12.879 2.218 12.046 1.00 90.19 333 HIS A O 1
ATOM 2742 N N . GLY A 1 334 ? -12.964 1.103 13.968 1.00 87.44 334 GLY A N 1
ATOM 2743 C CA . GLY A 1 334 ? -14.030 1.887 14.586 1.00 87.44 334 GLY A CA 1
ATOM 2744 C C . GLY A 1 334 ? -14.039 1.613 16.085 1.00 87.44 334 GLY A C 1
ATOM 2745 O O . GLY A 1 334 ? -13.008 1.215 16.632 1.00 87.44 334 GLY A O 1
ATOM 2746 N N . ARG A 1 335 ? -15.180 1.816 16.752 1.00 84.75 335 ARG A N 1
ATOM 2747 C CA . ARG A 1 335 ? -15.372 1.446 18.167 1.00 84.75 335 ARG A CA 1
ATOM 2748 C C . ARG A 1 335 ? -16.855 1.406 18.546 1.00 84.75 335 ARG A C 1
ATOM 2750 O O . ARG A 1 335 ? -17.643 2.226 18.074 1.00 84.75 335 ARG A O 1
ATOM 2757 N N . GLY A 1 336 ? -17.201 0.533 19.490 1.00 79.38 336 GLY A N 1
ATOM 2758 C CA . GLY A 1 336 ? -18.468 0.625 20.221 1.00 79.38 336 GLY A CA 1
ATOM 2759 C C . GLY A 1 336 ? -18.516 1.817 21.190 1.00 79.38 336 GLY A C 1
ATOM 2760 O O . GLY A 1 336 ? -17.483 2.388 21.550 1.00 79.38 336 GLY A O 1
ATOM 2761 N N . GLU A 1 337 ? -19.728 2.163 21.623 1.00 78.62 337 GLU A N 1
ATOM 2762 C CA . GLU A 1 337 ? -19.989 3.084 22.737 1.00 78.62 337 GLU A CA 1
ATOM 2763 C C . GLU A 1 337 ? -19.455 2.509 24.067 1.00 78.62 337 GLU A C 1
ATOM 2765 O O . GLU A 1 337 ? -19.347 1.291 24.232 1.00 78.62 337 GLU A O 1
ATOM 2770 N N . TYR A 1 338 ? -19.095 3.374 25.020 1.00 71.38 338 TYR A N 1
ATOM 2771 C CA . TYR A 1 338 ? -18.545 2.977 26.321 1.00 71.38 338 TYR A CA 1
ATOM 2772 C C . TYR A 1 338 ? -18.981 3.917 27.451 1.00 71.38 338 TYR A C 1
ATOM 2774 O O . TYR A 1 338 ? -19.363 5.063 27.230 1.00 71.38 338 TYR A O 1
ATOM 2782 N N . SER A 1 339 ? -18.870 3.431 28.688 1.00 67.75 339 SER A N 1
ATOM 2783 C CA . SER A 1 339 ? -19.128 4.194 29.913 1.00 67.75 339 SER A CA 1
ATOM 2784 C C . SER A 1 339 ? -17.943 4.103 30.874 1.00 67.75 339 SER A C 1
ATOM 2786 O O . SER A 1 339 ? -17.390 3.019 31.062 1.00 67.75 339 SER A O 1
ATOM 2788 N N . GLY A 1 340 ? -17.605 5.204 31.544 1.00 72.88 340 GLY A N 1
ATOM 2789 C CA . GLY A 1 340 ? -16.437 5.289 32.428 1.00 72.88 340 GLY A CA 1
ATOM 2790 C C . GLY A 1 340 ? -15.224 5.904 31.726 1.00 72.88 340 GLY A C 1
ATOM 2791 O O . GLY A 1 340 ? -15.339 6.427 30.625 1.00 72.88 340 GLY A O 1
ATOM 2792 N N . LYS A 1 341 ? -14.057 5.887 32.381 1.00 71.06 341 LYS A N 1
ATOM 2793 C CA . LYS A 1 341 ? -12.853 6.564 31.871 1.00 71.06 341 LYS A CA 1
ATOM 2794 C C . LYS A 1 341 ? -12.040 5.657 30.949 1.00 71.06 341 LYS A C 1
ATOM 2796 O O . LYS A 1 341 ? -11.504 4.649 31.405 1.00 71.06 341 LYS A O 1
ATOM 2801 N N . ARG A 1 342 ? -11.865 6.078 29.695 1.00 73.00 342 ARG A N 1
ATOM 2802 C CA . ARG A 1 342 ? -10.910 5.506 28.734 1.00 73.00 342 ARG A CA 1
ATOM 2803 C C . ARG A 1 342 ? -9.790 6.521 28.477 1.00 73.00 342 ARG A C 1
ATOM 2805 O O . ARG A 1 342 ? -10.040 7.718 28.411 1.00 73.00 342 ARG A O 1
ATOM 2812 N N . ARG A 1 343 ? -8.556 6.041 28.328 1.00 71.19 343 ARG A N 1
ATOM 2813 C CA . ARG A 1 343 ? -7.433 6.794 27.746 1.00 71.19 343 ARG A CA 1
ATOM 2814 C C . ARG A 1 343 ? -6.778 5.890 26.714 1.00 71.19 343 ARG A C 1
ATOM 2816 O O . ARG A 1 343 ? -6.539 4.718 27.005 1.00 71.19 343 ARG A O 1
ATOM 2823 N N . LEU A 1 344 ? -6.537 6.404 25.515 1.00 76.31 344 LEU A N 1
ATOM 2824 C CA . LEU A 1 344 ? -5.914 5.652 24.428 1.00 76.31 344 LEU A CA 1
ATOM 2825 C C . LEU A 1 344 ? -4.870 6.534 23.760 1.00 76.31 344 LEU A C 1
ATOM 2827 O O . LEU A 1 344 ? -5.180 7.634 23.323 1.00 76.31 344 LEU A O 1
ATOM 2831 N N . THR A 1 345 ? -3.643 6.037 23.662 1.00 74.50 345 THR A N 1
ATOM 2832 C CA . THR A 1 345 ? -2.544 6.727 22.985 1.00 74.50 345 THR A CA 1
ATOM 2833 C C . THR A 1 345 ? -2.246 6.054 21.659 1.00 74.50 345 THR A C 1
ATOM 2835 O O . THR A 1 345 ? -2.119 4.829 21.621 1.00 74.50 345 THR A O 1
ATOM 2838 N N . GLY A 1 346 ? -2.076 6.836 20.602 1.00 82.19 346 GLY A N 1
ATOM 2839 C CA . GLY A 1 346 ? -1.756 6.313 19.281 1.00 82.19 346 GLY A CA 1
ATOM 2840 C C . GLY A 1 346 ? -0.968 7.307 18.446 1.00 82.19 346 GLY A C 1
ATOM 2841 O O . GLY A 1 346 ? -0.558 8.373 18.911 1.00 82.19 346 GLY A O 1
ATOM 2842 N N . CYS A 1 347 ? -0.690 6.905 17.214 1.00 84.69 347 CYS A N 1
ATOM 2843 C CA . CYS A 1 347 ? 0.048 7.697 16.244 1.00 84.69 347 CYS A CA 1
ATOM 2844 C C . CYS A 1 347 ? -0.161 7.147 14.833 1.00 84.69 347 CYS A C 1
ATOM 2846 O O . CYS A 1 347 ? -0.649 6.029 14.639 1.00 84.69 347 CYS A O 1
ATOM 2848 N N . TYR A 1 348 ? 0.312 7.909 13.854 1.00 86.25 348 TYR A N 1
ATOM 2849 C CA . TYR A 1 348 ? 0.299 7.531 12.449 1.00 86.25 348 TYR A CA 1
ATOM 2850 C C . TYR A 1 348 ? 1.717 7.261 11.941 1.00 86.25 348 TYR A C 1
ATOM 2852 O O . TYR A 1 348 ? 2.692 7.832 12.432 1.00 86.25 348 TYR A O 1
ATOM 2860 N N . VAL A 1 349 ? 1.842 6.406 10.928 1.00 86.12 349 VAL A N 1
ATOM 2861 C CA . VAL A 1 349 ? 3.118 6.048 10.293 1.00 86.12 349 VAL A CA 1
ATOM 2862 C C . VAL A 1 349 ? 2.952 6.130 8.774 1.00 86.12 349 VAL A C 1
ATOM 2864 O O . VAL A 1 349 ? 1.985 5.610 8.212 1.00 86.12 349 VAL A O 1
ATOM 2867 N N . ALA A 1 350 ? 3.889 6.777 8.079 1.00 88.19 350 ALA A N 1
ATOM 2868 C CA . ALA A 1 350 ? 3.847 6.877 6.620 1.00 88.19 350 ALA A CA 1
ATOM 2869 C C . ALA A 1 350 ? 4.009 5.490 5.967 1.00 88.19 350 ALA A C 1
ATOM 2871 O O . ALA A 1 350 ? 4.785 4.657 6.447 1.00 88.19 350 ALA A O 1
ATOM 2872 N N . ARG A 1 351 ? 3.313 5.221 4.847 1.00 86.50 351 ARG A N 1
ATOM 2873 C CA . ARG A 1 351 ? 3.373 3.888 4.205 1.00 86.50 351 ARG A CA 1
ATOM 2874 C C . ARG A 1 351 ? 4.799 3.513 3.810 1.00 86.50 351 ARG A C 1
ATOM 2876 O O . ARG A 1 351 ? 5.209 2.365 3.977 1.00 86.50 351 ARG A O 1
ATOM 2883 N N . MET A 1 352 ? 5.560 4.487 3.315 1.00 86.06 352 MET A N 1
ATOM 2884 C CA . MET A 1 352 ? 6.945 4.286 2.896 1.00 86.06 352 MET A CA 1
ATOM 2885 C C . MET A 1 352 ? 7.864 3.905 4.062 1.00 86.06 352 MET A C 1
ATOM 2887 O O . MET A 1 352 ? 8.702 3.029 3.882 1.00 86.06 352 MET A O 1
ATOM 2891 N N . ASP A 1 353 ? 7.690 4.471 5.262 1.00 87.69 353 ASP A N 1
ATOM 2892 C CA . ASP A 1 353 ? 8.545 4.147 6.413 1.00 87.69 353 ASP A CA 1
ATOM 2893 C C . ASP A 1 353 ? 8.357 2.696 6.883 1.00 87.69 353 ASP A C 1
ATOM 2895 O O . ASP A 1 353 ? 9.343 1.975 7.060 1.00 87.69 353 ASP A O 1
ATOM 2899 N N . TRP A 1 354 ? 7.113 2.222 7.039 1.00 87.62 354 TRP A N 1
ATOM 2900 C CA . TRP A 1 354 ? 6.882 0.849 7.515 1.00 87.62 354 TRP A CA 1
ATOM 2901 C C . TRP A 1 354 ? 7.167 -0.214 6.445 1.00 87.62 354 TRP A C 1
ATOM 2903 O O . TRP A 1 354 ? 7.697 -1.281 6.760 1.00 87.62 354 TRP A O 1
ATOM 2913 N N . THR A 1 355 ? 6.897 0.075 5.169 1.00 88.31 355 THR A N 1
ATOM 2914 C CA . THR A 1 355 ? 7.234 -0.849 4.070 1.00 88.31 355 THR A CA 1
ATOM 2915 C C . THR A 1 355 ? 8.742 -0.884 3.781 1.00 88.31 355 THR A C 1
ATOM 2917 O O . THR A 1 355 ? 9.284 -1.950 3.476 1.00 88.31 355 THR A O 1
ATOM 2920 N N . CYS A 1 356 ? 9.458 0.231 3.979 1.00 87.94 356 CYS A N 1
ATOM 2921 C CA . CYS A 1 356 ? 10.923 0.266 4.013 1.00 87.94 356 CYS A CA 1
ATOM 2922 C C . CYS A 1 356 ? 11.474 -0.585 5.166 1.00 87.94 356 CYS A C 1
ATOM 2924 O O . CYS A 1 356 ? 12.378 -1.393 4.951 1.00 87.94 356 CYS A O 1
ATOM 2926 N N . ALA A 1 357 ? 10.899 -0.476 6.369 1.00 89.19 357 ALA A N 1
ATOM 2927 C CA . ALA A 1 357 ? 11.274 -1.317 7.503 1.00 89.19 357 ALA A CA 1
ATOM 2928 C C . ALA A 1 357 ? 11.084 -2.813 7.212 1.00 89.19 357 ALA A C 1
ATOM 2930 O O . ALA A 1 357 ? 12.021 -3.589 7.391 1.00 89.19 357 ALA A O 1
ATOM 2931 N N . ALA A 1 358 ? 9.929 -3.215 6.673 1.00 87.94 358 ALA A N 1
ATOM 2932 C CA . ALA A 1 358 ? 9.688 -4.599 6.262 1.00 87.94 358 ALA A CA 1
ATOM 2933 C C . ALA A 1 358 ? 10.723 -5.086 5.228 1.00 87.94 358 ALA A C 1
ATOM 2935 O O . ALA A 1 358 ? 11.300 -6.164 5.383 1.00 87.94 358 ALA A O 1
ATOM 2936 N N . THR A 1 359 ? 11.037 -4.255 4.229 1.00 88.25 359 THR A N 1
ATOM 2937 C CA . THR A 1 359 ? 12.052 -4.563 3.208 1.00 88.25 359 THR A CA 1
ATOM 2938 C C . THR A 1 359 ? 13.447 -4.737 3.826 1.00 88.25 359 THR A C 1
ATOM 2940 O O . THR A 1 359 ? 14.154 -5.685 3.484 1.00 88.25 359 THR A O 1
ATOM 2943 N N . ARG A 1 360 ? 13.835 -3.879 4.784 1.00 89.50 360 ARG A N 1
ATOM 2944 C CA . ARG A 1 360 ? 15.106 -3.979 5.532 1.00 89.50 360 ARG A CA 1
ATOM 2945 C C . ARG A 1 360 ? 15.197 -5.239 6.394 1.00 89.50 360 ARG A C 1
ATOM 2947 O O . ARG A 1 360 ? 16.272 -5.817 6.492 1.00 89.50 360 ARG A O 1
ATOM 2954 N N . GLU A 1 361 ? 14.082 -5.686 6.965 1.00 88.75 361 GLU A N 1
ATOM 2955 C CA . GLU A 1 361 ? 13.973 -6.960 7.693 1.00 88.75 361 GLU A CA 1
ATOM 2956 C C . GLU A 1 361 ? 13.851 -8.178 6.749 1.00 88.75 361 GLU A C 1
ATOM 2958 O O . GLU A 1 361 ? 13.564 -9.288 7.200 1.00 88.75 361 GLU A O 1
ATOM 2963 N N . GLY A 1 362 ? 14.060 -8.006 5.436 1.00 86.44 362 GLY A N 1
ATOM 2964 C CA . GLY A 1 362 ? 14.077 -9.085 4.444 1.00 86.44 362 GLY A CA 1
ATOM 2965 C C . GLY A 1 362 ? 12.691 -9.610 4.057 1.00 86.44 362 GLY A C 1
ATOM 2966 O O . GLY A 1 362 ? 12.543 -10.814 3.824 1.00 86.44 362 GLY A O 1
ATOM 2967 N N . LEU A 1 363 ? 11.671 -8.749 4.052 1.00 85.06 363 LEU A N 1
ATOM 2968 C CA . LEU A 1 363 ? 10.310 -9.047 3.593 1.00 85.06 363 LEU A CA 1
ATOM 2969 C C . LEU A 1 363 ? 10.040 -8.249 2.296 1.00 85.06 363 LEU A C 1
ATOM 2971 O O . LEU A 1 363 ? 9.701 -7.067 2.375 1.00 85.06 363 LEU A O 1
ATOM 2975 N N . PRO A 1 364 ? 10.251 -8.837 1.101 1.00 80.12 364 PRO A N 1
ATOM 2976 C CA . PRO A 1 364 ? 10.093 -8.135 -0.175 1.00 80.12 364 PRO A CA 1
ATOM 2977 C C . PRO A 1 364 ? 8.620 -7.835 -0.465 1.00 80.12 364 PRO A C 1
ATOM 2979 O O . PRO A 1 364 ? 7.754 -8.659 -0.190 1.00 80.12 364 PRO A O 1
ATOM 2982 N N . LEU A 1 365 ? 8.326 -6.666 -1.036 1.00 76.94 365 LEU A N 1
ATOM 2983 C CA . LEU A 1 365 ? 6.952 -6.231 -1.333 1.00 76.94 365 LEU A CA 1
ATOM 2984 C C . LEU A 1 365 ? 6.442 -6.824 -2.662 1.00 76.94 365 LEU A C 1
ATOM 2986 O O . LEU A 1 365 ? 5.347 -7.389 -2.713 1.00 76.94 365 LEU A O 1
ATOM 2990 N N . TYR A 1 366 ? 7.282 -6.734 -3.699 1.00 66.81 366 TYR A N 1
ATOM 2991 C CA . TYR A 1 366 ? 7.082 -7.201 -5.076 1.00 66.81 366 TYR A CA 1
ATOM 2992 C C . TYR A 1 366 ? 8.346 -7.906 -5.585 1.00 66.81 366 TYR A C 1
ATOM 2994 O O . TYR A 1 366 ? 9.408 -7.719 -4.948 1.00 66.81 366 TYR A O 1
#

InterPro domains:
  IPR003819 TauD/TfdA-like domain [PF02668] (248-348)
  IPR010376 Gamma-butyrobetaine hydroxylase-like, N-terminal [PF06155] (38-102)
  IPR038492 GBBH-like, N-terminal domain superfamily [G3DSA:3.30.2020.30] (18-104)
  IPR042098 Glutarate 2-hydroxylase superfamily [G3DSA:3.60.130.10] (106-232)
  IPR042098 Glutarate 2-hydroxylase superfamily [G3DSA:3.60.130.10] (233-360)
  IPR050411 Alpha-ketoglutarate-dependent hydroxylases [PTHR10696] (41-353)

Sequence (366 aa):
MFGLSKSRFLKNNINIRYLSLYENYLELDKVEGAIPGKFHYFWLRDHCRCPKCYNHATNQINNDLAAIPLDIRPKYCEEIGGRLNITWPDGHKSEYDANLLRKLISTRMKPQNEVVHWDVEKIKSVTDNSVTCKEYFENPNGKRRLLKSLLKYGFGFVTGVEPTLEATGKVVCHSTRVAKTIFGEMWELSDNLEVEDTAYTTLALDAHTDNTYFSEALGLMVFHIIERNGTGDQDAFNLLVTNPIESKYIATGSHFTSAEPVIKLHPVTKELWQIRYNHYDREYLNTIPFDRIMDYYKAYIQLGKEIKKPSNEYWLQLEPGTVLFFDNWRVLHGRGEYSGKRRLTGCYVARMDWTCAATREGLPLY

Organism: Popillia japonica (NCBI:txid7064)

Secondary structure (DSSP, 8-state):
----------------TTEEE-SSEEEEPPSTTS--EEEEHHHHHHS--STTTEETTTTEE---STTS-TT---SEEEEETTEEEEE-TTS-EEEEEHHHHHHHHH--S--SS------HHHHHT--TTEEEHHHHHHSTTHHHHHHHHHHHHSEEEEES--SSHHHHHHHHHHHS-PPPBTTBSEEEE-S-TTS-SGGGSSS-EEEE-S-TTSTT--SEE------------HHHHHHHHHSEEEEEEEETTEEEEEEEESEEEPTTT-SEEEE---SSSB---TTS-TTTHHHHHHHHHHHHHHHSSSSSS------TTEEEEE-TTT--EEE----S---EEEEEE-HHHHHHHHHHTT----

Foldseek 3Di:
DDDDDDDDDPPPPPCPPQWADDQQWIWGHDDPPDDTQTDGPLNQVQPFCDVCQAPPVVRDGNDDSVPDDSRWDFPDWDQDPQKIWTQTPVRDIGIDRNVVSVVVRVDDDDFPAAADDDKQVRVVVDDLQEAEPCCLPPPLCNLVSNLNNCRHDQKGKYFQFALDLVSLCVSCVSQFAFDQDPCGRKHKAWCDPPDVDPSNHLAWFAWFQPPLLDPQRFWKKKDDFDAGFDDDDDVLVVLQAPFWFKFWDDDDVDTGIDTGGQWHADPRPRHTDFGHDDDPRTDDRPRDDPVCVVVNVVSNVRVSRRGHDHIHTYDDDDDRRMIMMGGSRPGTGIDHRDDDTDMDMMGTGHNCGNQVSNVVSVNDGD

pLDDT: mean 79.45, std 16.23, range [28.22, 97.75]

Radius of gyration: 26.99 Å; chains: 1; bounding box: 60×54×94 Å